Protein AF-A0A2V9J5W4-F1 (afdb_monomer)

Foldseek 3Di:
DDDQAFADDPVQLVVLVVLCVVCVVQVLVVFDPLEAAPHPPGDPVVLVVVVQVVCLVQLFKKKFWAWDVLQLQFQLVLLLVLSVVRDVDVVSSVSVSCQQQQAGCDPNDGDGRNGGHRRNRPNSQVSLSSLCRVVVVVCVVPPVQWRWHHHRRGIMIRGHPDHPVVCVVVSQVVCVVSSIDIDPVPIDIDGLQVWDDDPQKIWHWAADPVGNVRIGIDIDGDPVRVVVVVVVVVVVVVVVVD

pLDDT: mean 87.05, std 14.0, range [26.41, 97.69]

Secondary structure (DSSP, 8-state):
---------HHHHHHHHHHHHHHHHHHHTTS-TTB-TT-TT--HHHHHHHHHHHHHTT--EEEEE-BTTHHHH--HHHHHHHHHTT---HHHHHHHHHHHHS-EEETTEEE--SS---TT-TTHHHHHHHHHHHHHHHHHHH-TTEEEEEETTEEEEEESSS-GGGGHHHHHHHHHHTT--B-TTT-EEEETTT-EEETTEEEEEEE-SS-TT-EEEEEEE-HHHHHHHHHHHHHHHHHS--

Mean predicted aligned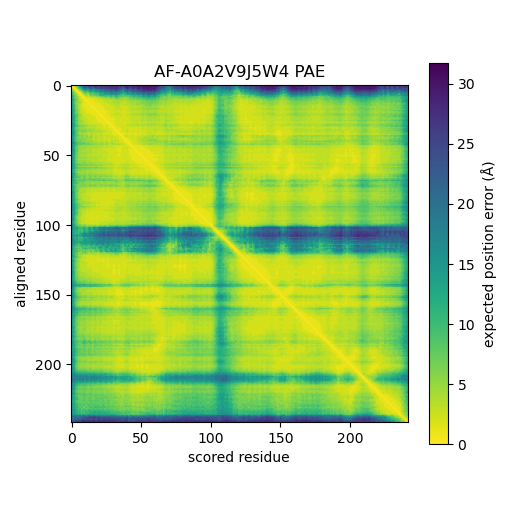 error: 6.62 Å

Radius of gyration: 20.18 Å; Cα contacts (8 Å, |Δi|>4): 358; chains: 1; bounding box: 48×44×59 Å

Nearest PDB structures (foldseek):
  6ar1-assembly2_D  TM=9.320E-01  e=6.020E-21  Geobacillus stearothermophilus
  6ar1-assembly1_A  TM=9.337E-01  e=2.161E-20  Geobacillus stearothermophilus
  5hhl-assembly4_F  TM=8.563E-01  e=5.949E-16  Agathobacter rectalis M104/1
  5hhl-assembly3_D  TM=8.364E-01  e=2.697E-16  Agathobacter rectalis M104/1
  5hhl-assembly2_H  TM=8.447E-01  e=4.664E-16  Agathobacter rectalis M104/1

Solvent-accessible surface area (backbone atoms only — not comparable to full-atom values): 13467 Å² total; per-residue (Å²): 135,80,81,78,66,36,72,64,56,71,69,54,40,51,53,33,45,56,50,40,69,68,50,46,62,74,50,58,79,68,59,56,88,44,55,26,43,83,39,90,100,41,41,71,71,56,54,54,49,52,52,34,53,42,35,39,74,47,25,34,33,32,36,43,44,37,51,48,61,53,54,59,44,37,44,54,69,58,44,53,55,59,46,54,75,77,50,80,58,68,66,62,55,48,50,53,50,48,64,45,44,64,35,50,79,54,96,88,43,85,42,78,34,84,48,22,48,57,48,68,37,74,41,37,58,55,52,52,49,62,59,50,40,62,53,58,54,51,43,63,71,76,42,74,66,46,47,61,42,30,45,72,68,50,36,35,38,27,21,49,79,66,66,55,74,75,48,46,67,56,51,51,54,53,33,50,77,60,58,44,52,74,27,70,92,70,35,44,78,42,46,29,66,82,37,51,74,56,98,54,30,27,37,34,40,42,58,39,95,90,42,74,90,45,57,40,42,46,72,47,73,19,71,69,46,53,46,54,51,52,55,52,53,48,58,54,54,66,62,72,75,114

Sequence (242 aa):
MQFALTVPGVKDRVAQAAVRIVIEPLFEASFRPGSYGFRPKRGVKQAIYDIRKWVTYGYDKVIDLDLKSYFDTISHELLMKLMRRRVRDPRVLRLIRRWLRAGVMHEGAWEETLIGSPQGAVISPLLSNIYLHPLDLCWEREVKATKMIRYADDLVVLCRWKPPETYMPKLRQFLARLRVTVNEDKTRIVAAREGFDFLGVHFRKQPTRRDPQRSFCYCWPSRRSMQRIRDKVKAILDRNML

Structure (mmCIF, N/CA/C/O backbone):
data_AF-A0A2V9J5W4-F1
#
_entry.id   AF-A0A2V9J5W4-F1
#
loop_
_atom_site.group_PDB
_atom_site.id
_atom_site.type_symbol
_atom_site.label_atom_id
_atom_site.label_alt_id
_atom_site.label_comp_id
_atom_site.label_asym_id
_atom_site.label_entity_id
_atom_site.label_seq_id
_atom_site.pdbx_PDB_ins_code
_atom_site.Cartn_x
_atom_site.Cartn_y
_atom_site.Cartn_z
_atom_site.occupancy
_atom_site.B_iso_or_equiv
_atom_site.auth_seq_id
_atom_site.auth_comp_id
_atom_site.auth_asym_id
_atom_site.auth_atom_id
_atom_site.pdbx_PDB_model_num
ATOM 1 N N . MET A 1 1 ? 14.586 1.850 16.850 1.00 28.97 1 MET A N 1
ATOM 2 C CA . MET A 1 1 ? 13.254 2.454 17.048 1.00 28.97 1 MET A CA 1
ATOM 3 C C . MET A 1 1 ? 12.230 1.329 17.075 1.00 28.97 1 MET A C 1
ATOM 5 O O . MET A 1 1 ? 11.979 0.706 16.050 1.00 28.97 1 MET A O 1
ATOM 9 N N . GLN A 1 2 ? 11.785 0.960 18.272 1.00 26.41 2 GLN A N 1
ATOM 10 C CA . GLN A 1 2 ? 10.780 -0.077 18.508 1.00 26.41 2 GLN A CA 1
ATOM 11 C C . GLN A 1 2 ? 9.420 0.521 18.120 1.00 26.41 2 GLN A C 1
ATOM 13 O O . GLN A 1 2 ? 9.070 1.588 18.614 1.00 26.41 2 GLN A O 1
ATOM 18 N N . PHE A 1 3 ? 8.684 -0.104 17.198 1.00 38.94 3 PHE A N 1
ATOM 19 C CA . PHE A 1 3 ? 7.318 0.322 16.886 1.00 38.94 3 PHE A CA 1
ATOM 20 C C . PHE A 1 3 ? 6.457 0.043 18.123 1.00 38.94 3 PHE A C 1
ATOM 22 O O . PHE A 1 3 ? 6.245 -1.121 18.465 1.00 38.94 3 PHE A O 1
ATOM 29 N N . ALA A 1 4 ? 6.028 1.087 18.833 1.00 44.06 4 ALA A N 1
ATOM 30 C CA . ALA A 1 4 ? 5.145 0.947 19.983 1.00 44.06 4 ALA A CA 1
ATOM 31 C C . ALA A 1 4 ? 3.784 0.427 19.492 1.00 44.06 4 ALA A C 1
ATOM 33 O O . ALA A 1 4 ? 2.992 1.163 18.907 1.00 44.06 4 ALA A O 1
ATOM 34 N N . LEU A 1 5 ? 3.538 -0.873 19.668 1.00 56.12 5 LEU A N 1
ATOM 35 C CA . LEU A 1 5 ? 2.284 -1.505 19.279 1.00 56.12 5 LEU A CA 1
ATOM 36 C C . LEU A 1 5 ? 1.213 -1.124 20.310 1.00 56.12 5 LEU A C 1
ATOM 38 O O . LEU A 1 5 ? 1.260 -1.568 21.456 1.00 56.12 5 LEU A O 1
ATOM 42 N N . THR A 1 6 ? 0.237 -0.312 19.919 1.00 60.66 6 THR A N 1
ATOM 43 C CA . THR A 1 6 ? -0.917 -0.001 20.765 1.00 60.66 6 THR A CA 1
ATOM 44 C C . THR A 1 6 ? -1.891 -1.168 20.692 1.00 60.66 6 THR A C 1
ATOM 46 O O . THR A 1 6 ? -2.598 -1.334 19.697 1.00 60.66 6 THR A O 1
ATOM 49 N N . VAL A 1 7 ? -1.936 -2.002 21.731 1.00 66.94 7 VAL A N 1
ATOM 50 C CA . VAL A 1 7 ? -2.918 -3.090 21.831 1.00 66.94 7 VAL A CA 1
ATOM 51 C C . VAL A 1 7 ? -4.160 -2.560 22.549 1.00 66.94 7 VAL A C 1
ATOM 53 O O . VAL A 1 7 ? -4.087 -2.298 23.748 1.00 66.94 7 VAL A O 1
ATOM 56 N N . PRO A 1 8 ? -5.314 -2.406 21.869 1.00 73.38 8 PRO A N 1
ATOM 57 C CA . PRO A 1 8 ? -6.530 -1.962 22.539 1.00 73.38 8 PRO A CA 1
ATOM 58 C C . PRO A 1 8 ? -7.040 -3.026 23.515 1.00 73.38 8 PRO A C 1
ATOM 60 O O . PRO A 1 8 ? -6.812 -4.229 23.326 1.00 73.38 8 PRO A O 1
ATOM 63 N N . GLY A 1 9 ? -7.816 -2.594 24.511 1.00 80.88 9 GLY A N 1
ATOM 64 C CA . GLY A 1 9 ? -8.514 -3.505 25.416 1.00 80.88 9 GLY A CA 1
ATOM 65 C C . GLY A 1 9 ? -9.395 -4.506 24.657 1.00 80.88 9 GLY A C 1
ATOM 66 O O . GLY A 1 9 ? -9.861 -4.244 23.547 1.00 80.88 9 GLY A O 1
ATOM 67 N N . VAL A 1 10 ? -9.651 -5.679 25.247 1.00 85.62 10 VAL A N 1
ATOM 68 C CA . VAL A 1 10 ? -10.445 -6.747 24.601 1.00 85.62 10 VAL A CA 1
ATOM 69 C C . VAL A 1 10 ? -11.807 -6.228 24.127 1.00 85.62 10 VAL A C 1
ATOM 71 O O . VAL A 1 10 ? -12.184 -6.479 22.984 1.00 85.62 10 VAL A O 1
ATOM 74 N N . LYS A 1 11 ? -12.503 -5.444 24.962 1.00 87.00 11 LYS A N 1
ATOM 75 C CA . LYS A 1 11 ? -13.802 -4.836 24.626 1.00 87.00 11 LYS A CA 1
ATOM 76 C C . LYS A 1 11 ? -13.718 -3.949 23.377 1.00 87.00 11 LYS A C 1
ATOM 78 O O . LYS A 1 11 ? -14.557 -4.072 22.487 1.00 87.00 11 LYS A O 1
ATOM 83 N N . ASP A 1 12 ? -12.678 -3.122 23.273 1.00 85.75 12 ASP A N 1
ATOM 84 C CA . ASP A 1 12 ? -12.468 -2.259 22.108 1.00 85.75 12 ASP A CA 1
ATOM 85 C C . ASP A 1 12 ? -12.139 -3.062 20.857 1.00 85.75 12 ASP A C 1
ATOM 87 O O . ASP A 1 12 ? -12.667 -2.762 19.791 1.00 85.75 12 ASP A O 1
ATOM 91 N N . ARG A 1 13 ? -11.331 -4.122 20.966 1.00 88.00 13 ARG A N 1
ATOM 92 C CA . ARG A 1 13 ? -11.033 -4.998 19.821 1.00 88.00 13 ARG A CA 1
ATOM 93 C C . ARG A 1 13 ? -12.289 -5.684 19.286 1.00 88.00 13 ARG A C 1
ATOM 95 O O . ARG A 1 13 ? -12.463 -5.741 18.071 1.00 88.00 13 ARG A O 1
ATOM 102 N N . VAL A 1 14 ? -13.178 -6.147 20.169 1.00 91.19 14 VAL A N 1
ATOM 103 C CA . VAL A 1 14 ? -14.472 -6.735 19.781 1.00 91.19 14 VAL A CA 1
ATOM 104 C C . VAL A 1 14 ? -15.347 -5.696 19.077 1.00 91.19 14 VAL A C 1
ATOM 106 O O . VAL A 1 14 ? -15.852 -5.956 17.986 1.00 91.19 14 VAL A O 1
ATOM 109 N N . ALA A 1 15 ? -15.477 -4.495 19.644 1.00 91.75 15 ALA A N 1
ATOM 110 C CA . ALA A 1 15 ? -16.269 -3.426 19.039 1.00 91.75 15 ALA A CA 1
ATOM 111 C C . ALA A 1 15 ? -15.692 -2.963 17.685 1.00 91.75 15 ALA A C 1
ATOM 113 O O . ALA A 1 15 ? -16.438 -2.766 16.724 1.00 91.75 15 ALA A O 1
ATOM 114 N N . GLN A 1 16 ? -14.366 -2.844 17.575 1.00 92.25 16 GLN A N 1
ATOM 115 C CA . GLN A 1 16 ? -13.665 -2.526 16.328 1.00 92.25 16 GLN A CA 1
ATOM 116 C C . GLN A 1 16 ? -13.886 -3.598 15.262 1.00 92.25 16 GLN A C 1
ATOM 118 O O . GLN A 1 16 ? -14.149 -3.255 14.109 1.00 92.25 16 GLN A O 1
ATOM 123 N N . ALA A 1 17 ? -13.811 -4.879 15.633 1.00 92.12 17 ALA A N 1
ATOM 124 C CA . ALA A 1 17 ? -14.075 -5.990 14.725 1.00 92.12 17 ALA A CA 1
ATOM 125 C C . ALA A 1 17 ? -15.524 -5.969 14.218 1.00 92.12 17 ALA A C 1
ATOM 127 O O . ALA A 1 17 ? -15.748 -6.063 13.012 1.00 92.12 17 ALA A O 1
ATOM 128 N N . ALA A 1 18 ? -16.497 -5.765 15.111 1.00 93.94 18 ALA A N 1
ATOM 129 C CA . ALA A 1 18 ? -17.908 -5.670 14.743 1.00 93.94 18 ALA A CA 1
ATOM 130 C C . ALA A 1 18 ? -18.166 -4.509 13.768 1.00 93.94 18 ALA A C 1
ATOM 132 O O . ALA A 1 18 ? -18.785 -4.701 12.722 1.00 93.94 18 ALA A O 1
ATOM 133 N N . VAL A 1 19 ? -17.629 -3.317 14.056 1.00 94.19 19 VAL A N 1
ATOM 134 C CA . VAL A 1 19 ? -17.744 -2.169 13.143 1.00 94.19 19 VAL A CA 1
ATOM 135 C C . VAL A 1 19 ? -17.083 -2.464 11.802 1.00 94.19 19 VAL A C 1
ATOM 137 O O . VAL A 1 19 ? -17.678 -2.177 10.765 1.00 94.19 19 VAL A O 1
ATOM 140 N N . ARG A 1 20 ? -15.885 -3.060 11.804 1.00 94.00 20 ARG A N 1
ATOM 141 C CA . ARG A 1 20 ? -15.163 -3.425 10.581 1.00 94.00 20 ARG A CA 1
ATOM 142 C C . ARG A 1 20 ? -16.000 -4.335 9.683 1.00 94.00 20 ARG A C 1
ATOM 144 O O . ARG A 1 20 ? -16.107 -4.031 8.502 1.00 94.00 20 ARG A O 1
ATOM 151 N N . ILE A 1 21 ? -16.616 -5.385 10.228 1.00 93.38 21 ILE A N 1
ATOM 152 C CA . ILE A 1 21 ? -17.462 -6.321 9.463 1.00 93.38 21 ILE A CA 1
ATOM 153 C C . ILE A 1 21 ? -18.577 -5.578 8.714 1.00 93.38 21 ILE A C 1
ATOM 155 O O . ILE A 1 21 ? -18.857 -5.883 7.559 1.00 93.38 21 ILE A O 1
ATOM 159 N N . VAL A 1 22 ? -19.182 -4.575 9.353 1.00 93.50 22 VAL A N 1
ATOM 160 C CA . VAL A 1 22 ? -20.297 -3.812 8.776 1.00 93.50 22 VAL A CA 1
ATOM 161 C C . VAL A 1 22 ? -19.826 -2.828 7.703 1.00 93.50 22 VAL A C 1
ATOM 163 O O . VAL A 1 22 ? -20.466 -2.697 6.661 1.00 93.50 22 VAL A O 1
ATOM 166 N N . ILE A 1 23 ? -18.724 -2.109 7.940 1.00 94.38 23 ILE A N 1
ATOM 167 C CA . ILE A 1 23 ? -18.304 -1.023 7.043 1.00 94.38 23 ILE A CA 1
ATOM 168 C C . ILE A 1 23 ? -17.371 -1.485 5.918 1.00 94.38 23 ILE A C 1
ATOM 170 O O . ILE A 1 23 ? -17.365 -0.857 4.862 1.00 94.38 23 ILE A O 1
ATOM 174 N N . GLU A 1 24 ? -16.582 -2.547 6.113 1.00 94.06 24 GLU A N 1
ATOM 175 C CA . GLU A 1 24 ? -15.593 -3.028 5.135 1.00 94.06 24 GLU A CA 1
ATOM 176 C C . GLU A 1 24 ? -16.211 -3.281 3.747 1.00 94.06 24 GLU A C 1
ATOM 178 O O . GLU A 1 24 ? -15.657 -2.757 2.777 1.00 94.06 24 GLU A O 1
ATOM 183 N N . PRO A 1 25 ? -17.388 -3.933 3.606 1.00 94.12 25 PRO A N 1
ATOM 184 C CA . PRO A 1 25 ? -18.015 -4.151 2.299 1.00 94.12 25 PRO A CA 1
ATOM 185 C C . PRO A 1 25 ? -18.335 -2.857 1.532 1.00 94.12 25 PRO A C 1
ATOM 187 O O . PRO A 1 25 ? -18.210 -2.817 0.307 1.00 94.12 25 PRO A O 1
ATOM 190 N N . LEU A 1 26 ? -18.696 -1.778 2.242 1.00 93.44 26 LEU A N 1
ATOM 191 C CA . LEU A 1 26 ? -19.031 -0.482 1.634 1.00 93.44 26 LEU A CA 1
ATOM 192 C C . LEU A 1 26 ? -17.828 0.149 0.921 1.00 93.44 26 LEU A C 1
ATOM 194 O O . LEU A 1 26 ? -17.990 0.835 -0.094 1.00 93.44 26 LEU A O 1
ATOM 198 N N . PHE A 1 27 ? -16.627 -0.064 1.462 1.00 94.44 27 PHE A N 1
ATOM 199 C CA . PHE A 1 27 ? -15.380 0.453 0.900 1.00 94.44 27 PHE A CA 1
ATOM 200 C C . PHE A 1 27 ? -14.737 -0.538 -0.072 1.00 94.44 27 PHE A C 1
ATOM 202 O O . PHE A 1 27 ? -14.278 -0.122 -1.136 1.00 94.44 27 PHE A O 1
ATOM 209 N N . GLU A 1 28 ? -14.771 -1.836 0.240 1.00 93.31 28 GLU A N 1
ATOM 210 C CA . GLU A 1 28 ? -14.196 -2.904 -0.583 1.00 93.31 28 GLU A CA 1
ATOM 211 C C . GLU A 1 28 ? -14.766 -2.897 -2.006 1.00 93.31 28 GLU A C 1
ATOM 213 O O . GLU A 1 28 ? -14.005 -3.002 -2.967 1.00 93.31 28 GLU A O 1
ATOM 218 N N . ALA A 1 29 ? -16.071 -2.641 -2.156 1.00 92.25 29 ALA A N 1
ATOM 219 C CA . ALA A 1 29 ? -16.728 -2.508 -3.458 1.00 92.25 29 ALA A CA 1
ATOM 220 C C . ALA A 1 29 ? -16.153 -1.380 -4.342 1.00 92.25 29 ALA A C 1
ATOM 222 O O . ALA A 1 29 ? -16.359 -1.371 -5.553 1.00 92.25 29 ALA A O 1
ATOM 223 N N . SER A 1 30 ? -15.455 -0.405 -3.752 1.00 91.88 30 SER A N 1
ATOM 224 C CA . SER A 1 30 ? -14.880 0.744 -4.467 1.00 91.88 30 SER A CA 1
ATOM 225 C C . SER A 1 30 ? -13.362 0.674 -4.620 1.00 91.88 30 SER A C 1
ATOM 227 O O . SER A 1 30 ? -12.803 1.377 -5.467 1.00 91.88 30 SER A O 1
ATOM 229 N N . PHE A 1 31 ? -12.681 -0.142 -3.814 1.00 95.00 31 PHE A N 1
ATOM 230 C CA . PHE A 1 31 ? -11.227 -0.223 -3.829 1.00 95.00 31 PHE A CA 1
ATOM 231 C C . PHE A 1 31 ? -10.685 -0.732 -5.165 1.00 95.00 31 PHE A C 1
ATOM 233 O O . PHE A 1 31 ? -11.174 -1.699 -5.752 1.00 95.00 31 PHE A O 1
ATOM 240 N N . ARG A 1 32 ? -9.614 -0.082 -5.634 1.00 94.56 32 ARG A N 1
ATOM 241 C CA . ARG A 1 32 ? -9.015 -0.362 -6.942 1.00 94.56 32 ARG A CA 1
ATOM 242 C C . ARG A 1 32 ? -8.320 -1.722 -6.967 1.00 94.56 32 ARG A C 1
ATOM 244 O O . ARG A 1 32 ? -7.781 -2.143 -5.945 1.00 94.56 32 ARG A O 1
ATOM 251 N N . PRO A 1 33 ? -8.299 -2.419 -8.116 1.00 92.75 33 PRO A N 1
ATOM 252 C CA . PRO A 1 33 ? -7.707 -3.753 -8.214 1.00 92.75 33 PRO A CA 1
ATOM 253 C C . PRO A 1 33 ? -6.206 -3.775 -7.893 1.00 92.75 33 PRO A C 1
ATOM 255 O O . PRO A 1 33 ? -5.726 -4.797 -7.422 1.00 92.75 33 PRO A O 1
ATOM 258 N N . GLY A 1 34 ? -5.496 -2.656 -8.087 1.00 92.88 34 GLY A N 1
ATOM 259 C CA . GLY A 1 34 ? -4.076 -2.511 -7.746 1.00 92.88 34 GLY A CA 1
ATOM 260 C C . GLY A 1 34 ? -3.768 -2.349 -6.251 1.00 92.88 34 GLY A C 1
ATOM 261 O O . GLY A 1 34 ? -2.604 -2.229 -5.894 1.00 92.88 34 GLY A O 1
ATOM 262 N N . SER A 1 35 ? -4.769 -2.342 -5.365 1.00 95.81 35 SER A N 1
ATOM 263 C CA . SER A 1 35 ? -4.570 -2.310 -3.908 1.00 95.81 35 SER A CA 1
ATOM 264 C C . SER A 1 35 ? -4.805 -3.701 -3.311 1.00 95.81 35 SER A C 1
ATOM 266 O O . SER A 1 35 ? -5.864 -4.285 -3.522 1.00 95.81 35 SER A O 1
ATOM 268 N N . TYR A 1 36 ? -3.852 -4.255 -2.562 1.00 94.31 36 TYR A N 1
ATOM 269 C CA . TYR A 1 36 ? -3.932 -5.638 -2.058 1.00 94.31 36 TYR A CA 1
ATOM 270 C C . TYR A 1 36 ? -3.852 -5.744 -0.536 1.00 94.31 36 TYR A C 1
ATOM 272 O O . TYR A 1 36 ? -4.388 -6.693 0.033 1.00 94.31 36 TYR A O 1
ATOM 280 N N . GLY A 1 37 ? -3.168 -4.806 0.122 1.00 90.38 37 GLY A N 1
ATOM 281 C CA . GLY A 1 37 ? -2.887 -4.895 1.555 1.00 90.38 37 GLY A CA 1
ATOM 282 C C . GLY A 1 37 ? -4.163 -4.922 2.388 1.00 90.38 37 GLY A C 1
ATOM 283 O O . GLY A 1 37 ? -5.059 -4.119 2.157 1.00 90.38 37 GLY A O 1
ATOM 284 N N . PHE A 1 38 ? -4.235 -5.833 3.361 1.00 88.06 38 PHE A N 1
ATOM 285 C CA . PHE A 1 38 ? -5.314 -5.915 4.358 1.00 88.06 38 PHE A CA 1
ATOM 286 C C . PHE A 1 38 ? -6.745 -6.017 3.807 1.00 88.06 38 PHE A C 1
ATOM 288 O O . PHE A 1 38 ? -7.696 -5.642 4.492 1.00 88.06 38 PHE A O 1
ATOM 295 N N . ARG A 1 39 ? -6.910 -6.532 2.586 1.00 91.38 39 ARG A N 1
ATOM 296 C CA . ARG A 1 39 ? -8.216 -6.710 1.944 1.00 91.38 39 ARG A CA 1
ATOM 297 C C . ARG A 1 39 ? -8.639 -8.181 1.926 1.00 91.38 39 ARG A C 1
ATOM 299 O O . ARG A 1 39 ? -7.791 -9.060 1.750 1.00 91.38 39 ARG A O 1
ATOM 306 N N . PRO A 1 40 ? -9.940 -8.482 2.066 1.00 87.81 40 PRO A N 1
ATOM 307 C CA . PRO A 1 40 ? -10.428 -9.852 1.989 1.00 87.81 40 PRO A CA 1
ATOM 308 C C . PRO A 1 40 ? -10.130 -10.453 0.609 1.00 87.81 40 PRO A C 1
ATOM 310 O O . PRO A 1 40 ? -10.319 -9.811 -0.421 1.00 87.81 40 PRO A O 1
ATOM 313 N N . LYS A 1 41 ? -9.658 -11.708 0.581 1.00 89.19 41 LYS A N 1
ATOM 314 C CA . LYS A 1 41 ? -9.318 -12.461 -0.650 1.00 89.19 41 LYS A CA 1
ATOM 315 C C . LYS A 1 41 ? -8.230 -11.815 -1.530 1.00 89.19 41 LYS A C 1
ATOM 317 O O . LYS A 1 41 ? -8.008 -12.258 -2.661 1.00 89.19 41 LYS A O 1
ATOM 322 N N . ARG A 1 42 ? -7.524 -10.804 -1.014 1.00 91.25 42 ARG A N 1
ATOM 323 C CA . ARG A 1 42 ? -6.354 -10.183 -1.637 1.00 91.25 42 ARG A CA 1
ATOM 324 C C . ARG A 1 42 ? -5.124 -10.454 -0.786 1.00 91.25 42 ARG A C 1
ATOM 326 O O . ARG A 1 42 ? -5.201 -10.492 0.436 1.00 91.25 42 ARG A O 1
ATOM 333 N N . GLY A 1 43 ? -3.980 -10.673 -1.423 1.00 90.56 43 GLY A N 1
ATOM 334 C CA . GLY A 1 43 ? -2.765 -10.995 -0.685 1.00 90.56 43 GLY A CA 1
ATOM 335 C C . GLY A 1 43 ? -1.489 -10.733 -1.462 1.00 90.56 43 GLY A C 1
ATOM 336 O O . GLY A 1 43 ? -1.510 -10.442 -2.658 1.00 90.56 43 GLY A O 1
ATOM 337 N N . VAL A 1 44 ? -0.365 -10.900 -0.766 1.00 92.19 44 VAL A N 1
ATOM 338 C CA . VAL A 1 44 ? 0.990 -10.634 -1.273 1.00 92.19 44 VAL A CA 1
ATOM 339 C C . VAL A 1 44 ? 1.264 -11.361 -2.596 1.00 92.19 44 VAL A C 1
ATOM 341 O O . VAL A 1 44 ? 1.787 -10.768 -3.534 1.00 92.19 44 VAL A O 1
ATOM 344 N N . LYS A 1 45 ? 0.840 -12.627 -2.722 1.00 93.94 45 LYS A N 1
ATOM 345 C CA . LYS A 1 45 ? 1.035 -13.430 -3.945 1.00 93.94 45 LYS A CA 1
ATOM 346 C C . LYS A 1 45 ? 0.387 -12.806 -5.185 1.00 93.94 45 LYS A C 1
ATOM 348 O O . LYS A 1 45 ? 0.971 -12.868 -6.262 1.00 93.94 45 LYS A O 1
ATOM 353 N N . GLN A 1 46 ? -0.797 -12.208 -5.040 1.00 95.56 46 GLN A N 1
ATOM 354 C CA . GLN A 1 46 ? -1.483 -11.556 -6.157 1.00 95.56 46 GLN A CA 1
ATOM 355 C C . GLN A 1 46 ? -0.748 -10.279 -6.577 1.00 95.56 46 GLN A C 1
ATOM 357 O O . GLN A 1 46 ? -0.512 -10.092 -7.765 1.00 95.56 46 GLN A O 1
ATOM 362 N N . ALA A 1 47 ? -0.294 -9.468 -5.613 1.00 95.88 47 ALA A N 1
ATOM 363 C CA . ALA A 1 47 ? 0.518 -8.286 -5.900 1.00 95.88 47 ALA A CA 1
ATOM 364 C C . ALA A 1 47 ? 1.810 -8.658 -6.652 1.00 95.88 47 ALA A C 1
ATOM 366 O O . ALA A 1 47 ? 2.125 -8.063 -7.679 1.00 95.88 47 ALA A O 1
ATOM 367 N N . ILE A 1 48 ? 2.512 -9.708 -6.202 1.00 95.75 48 ILE A N 1
ATOM 368 C CA . ILE A 1 48 ? 3.704 -10.247 -6.879 1.00 95.75 48 ILE A CA 1
ATOM 369 C C . ILE A 1 48 ? 3.374 -10.687 -8.312 1.00 95.75 48 ILE A C 1
ATOM 371 O O . ILE A 1 48 ? 4.126 -10.385 -9.239 1.00 95.75 48 ILE A O 1
ATOM 375 N N . TYR A 1 49 ? 2.270 -11.414 -8.511 1.00 96.06 49 TYR A N 1
ATOM 376 C CA . TYR A 1 49 ? 1.859 -11.872 -9.838 1.00 96.06 49 TYR A CA 1
ATOM 377 C C . TYR A 1 49 ? 1.581 -10.698 -10.783 1.00 96.06 49 TYR A C 1
ATOM 379 O O . TYR A 1 49 ? 2.068 -10.697 -11.915 1.00 96.06 49 TYR A O 1
ATOM 387 N N . ASP A 1 50 ? 0.861 -9.679 -10.312 1.00 96.88 50 ASP A N 1
ATOM 388 C CA . ASP A 1 50 ? 0.549 -8.506 -11.123 1.00 96.88 50 ASP A CA 1
ATOM 389 C C . ASP A 1 50 ? 1.807 -7.698 -11.463 1.00 96.88 50 ASP A C 1
ATOM 391 O O . ASP A 1 50 ? 1.962 -7.293 -12.617 1.00 96.88 50 ASP A O 1
ATOM 395 N N . ILE A 1 51 ? 2.762 -7.556 -10.534 1.00 97.25 51 ILE A N 1
ATOM 396 C CA . ILE A 1 51 ? 4.068 -6.947 -10.838 1.00 97.25 51 ILE A CA 1
ATOM 397 C C . ILE A 1 51 ? 4.761 -7.719 -11.964 1.00 97.25 51 ILE A C 1
ATOM 399 O O . ILE A 1 51 ? 5.141 -7.131 -12.980 1.00 97.25 51 ILE A O 1
ATOM 403 N N . ARG A 1 52 ? 4.882 -9.047 -11.829 1.00 96.81 52 ARG A N 1
ATOM 404 C CA . ARG A 1 52 ? 5.539 -9.887 -12.845 1.00 96.81 52 ARG A CA 1
ATOM 405 C C . ARG A 1 52 ? 4.878 -9.748 -14.206 1.00 96.81 52 ARG A C 1
ATOM 407 O O . ARG A 1 52 ? 5.576 -9.620 -15.214 1.00 96.81 52 ARG A O 1
ATOM 414 N N . LYS A 1 53 ? 3.545 -9.765 -14.240 1.00 96.81 53 LYS A N 1
ATOM 415 C CA . LYS A 1 53 ? 2.753 -9.612 -15.461 1.00 96.81 53 LYS A CA 1
ATOM 416 C C . LYS A 1 53 ? 3.044 -8.276 -16.142 1.00 96.81 53 LYS A C 1
ATOM 418 O O . LYS A 1 53 ? 3.422 -8.260 -17.311 1.00 96.81 53 LYS A O 1
ATOM 423 N N . TRP A 1 54 ? 2.910 -7.161 -15.425 1.00 97.56 54 TRP A N 1
ATOM 424 C CA . TRP A 1 54 ? 3.050 -5.831 -16.021 1.00 97.56 54 TRP A CA 1
ATOM 425 C C . TRP A 1 54 ? 4.488 -5.511 -16.436 1.00 97.56 54 TRP A C 1
ATOM 427 O O . TRP A 1 54 ? 4.690 -4.985 -17.532 1.00 97.56 54 TRP A O 1
ATOM 437 N N . 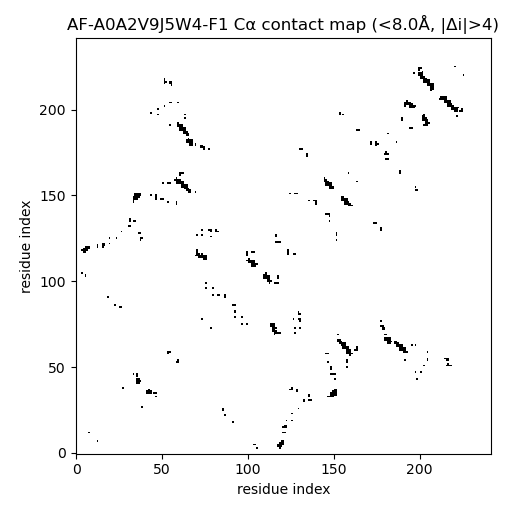VAL A 1 55 ? 5.488 -5.909 -15.645 1.00 97.19 55 VAL A N 1
ATOM 438 C CA . VAL A 1 55 ? 6.906 -5.766 -16.025 1.00 97.19 55 VAL A CA 1
ATOM 439 C C . VAL A 1 55 ? 7.219 -6.568 -17.293 1.00 97.19 55 VAL A C 1
ATOM 441 O O . VAL A 1 55 ? 7.891 -6.070 -18.205 1.00 97.19 55 VAL A O 1
ATOM 444 N N . THR A 1 56 ? 6.687 -7.792 -17.396 1.00 95.56 56 THR A N 1
ATOM 445 C CA . THR A 1 56 ? 6.810 -8.623 -18.606 1.00 95.56 56 THR A CA 1
ATOM 446 C C . THR A 1 56 ? 6.159 -7.943 -19.814 1.00 95.56 56 THR A C 1
ATOM 448 O O . THR A 1 56 ? 6.735 -7.938 -20.896 1.00 95.56 56 THR A O 1
ATOM 451 N N . TYR A 1 57 ? 5.019 -7.273 -19.625 1.00 95.31 57 TYR A N 1
ATOM 452 C CA . TYR A 1 57 ? 4.309 -6.523 -20.673 1.00 95.31 57 TYR A CA 1
ATOM 453 C C . TYR A 1 57 ? 4.906 -5.143 -21.002 1.00 95.31 57 TYR A C 1
ATOM 455 O O . TYR A 1 57 ? 4.283 -4.356 -21.718 1.00 95.31 57 TYR A O 1
ATOM 463 N N . GLY A 1 58 ? 6.106 -4.836 -20.504 1.00 94.56 58 GLY A N 1
ATOM 464 C CA . GLY A 1 58 ? 6.834 -3.619 -20.869 1.00 94.56 58 GLY A CA 1
ATOM 465 C C . GLY A 1 58 ? 6.627 -2.431 -19.934 1.00 94.56 58 GLY A C 1
ATOM 46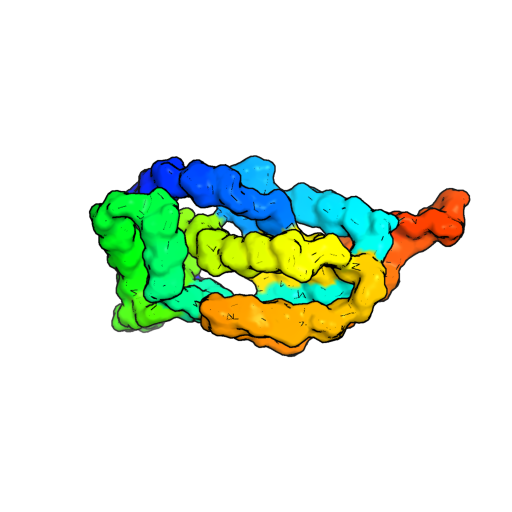6 O O . GLY A 1 58 ? 7.086 -1.345 -20.257 1.00 94.56 58 GLY A O 1
ATOM 467 N N . TYR A 1 59 ? 5.979 -2.608 -18.780 1.00 97.06 59 TYR A N 1
ATOM 468 C CA . TYR A 1 59 ? 5.991 -1.602 -17.712 1.00 97.06 59 TYR A CA 1
ATOM 469 C C . TYR A 1 59 ? 7.251 -1.787 -16.857 1.00 97.06 59 TYR A C 1
ATOM 471 O O . TYR A 1 59 ? 7.186 -2.278 -15.732 1.00 97.06 59 TYR A O 1
ATOM 479 N N . ASP A 1 60 ? 8.413 -1.509 -17.440 1.00 95.56 60 ASP A N 1
ATOM 480 C CA . ASP A 1 60 ? 9.724 -1.852 -16.883 1.00 95.56 60 ASP A CA 1
ATOM 481 C C . ASP A 1 60 ? 10.488 -0.673 -16.280 1.00 95.56 60 ASP A C 1
ATOM 483 O O . ASP A 1 60 ? 11.620 -0.853 -15.841 1.00 95.56 60 ASP A O 1
ATOM 487 N N . LYS A 1 61 ? 9.873 0.504 -16.192 1.00 97.06 61 LYS A N 1
ATOM 488 C CA . LYS A 1 61 ? 10.398 1.635 -15.423 1.00 97.06 61 LYS A CA 1
ATOM 489 C C . LYS A 1 61 ? 9.648 1.705 -14.101 1.00 97.06 61 LYS A C 1
ATOM 491 O O . LYS A 1 61 ? 8.421 1.757 -14.111 1.00 97.06 61 LYS A O 1
ATOM 496 N N . VAL A 1 62 ? 10.349 1.668 -12.978 1.00 97.06 62 VAL A N 1
ATOM 497 C CA . VAL A 1 62 ? 9.744 1.418 -11.666 1.00 97.06 62 VAL A CA 1
ATOM 498 C C . VAL A 1 62 ? 10.001 2.594 -10.737 1.00 97.06 62 VAL A C 1
ATOM 500 O O . VAL A 1 62 ? 11.129 3.066 -10.632 1.00 97.06 62 VAL A O 1
ATOM 503 N N . ILE A 1 63 ? 8.946 3.048 -10.065 1.00 96.75 63 ILE A N 1
ATOM 504 C CA . ILE A 1 63 ? 9.027 3.928 -8.898 1.00 96.75 63 ILE A CA 1
ATOM 505 C C . ILE A 1 63 ? 8.694 3.059 -7.690 1.00 96.75 63 ILE A C 1
ATOM 507 O O . ILE A 1 63 ? 7.543 2.650 -7.536 1.00 96.75 63 ILE A O 1
ATOM 511 N N . ASP A 1 64 ? 9.701 2.751 -6.886 1.00 94.88 64 ASP A N 1
ATOM 512 C CA . ASP A 1 64 ? 9.566 2.096 -5.588 1.00 94.88 64 ASP A CA 1
ATOM 513 C C . ASP A 1 64 ? 9.410 3.187 -4.528 1.00 94.88 64 ASP A C 1
ATOM 515 O O . ASP A 1 64 ? 10.338 3.961 -4.292 1.00 94.88 64 ASP A O 1
ATOM 519 N N . LEU A 1 65 ? 8.201 3.335 -3.991 1.00 93.38 65 LEU A N 1
ATOM 520 C CA . LEU A 1 65 ? 7.793 4.478 -3.185 1.00 93.38 65 LEU A CA 1
ATOM 521 C C . LEU A 1 65 ? 7.581 4.050 -1.731 1.00 93.38 65 LEU A C 1
ATOM 523 O O . LEU A 1 65 ? 6.707 3.235 -1.434 1.00 93.38 65 LEU A O 1
ATOM 527 N N . ASP A 1 66 ? 8.325 4.689 -0.829 1.00 90.94 66 ASP A N 1
ATOM 528 C CA . ASP A 1 66 ? 8.205 4.513 0.622 1.00 90.94 66 ASP A CA 1
ATOM 529 C C . ASP A 1 66 ? 7.579 5.774 1.235 1.00 90.94 66 ASP A C 1
ATOM 531 O O . ASP A 1 66 ? 7.937 6.906 0.888 1.00 90.94 66 ASP A O 1
ATOM 535 N N . LEU A 1 67 ? 6.615 5.594 2.137 1.00 89.75 67 LEU A N 1
ATOM 536 C CA . LEU A 1 67 ? 5.933 6.690 2.824 1.00 89.75 67 LEU A CA 1
ATOM 537 C C . LEU A 1 67 ? 6.530 6.887 4.223 1.00 89.75 67 LEU A C 1
ATOM 539 O O . LEU A 1 67 ? 6.655 5.945 5.005 1.00 89.75 67 LEU A O 1
ATOM 543 N N . LYS A 1 68 ? 6.873 8.129 4.578 1.00 86.12 68 LYS A N 1
ATOM 544 C CA . LYS A 1 68 ? 7.504 8.432 5.869 1.00 86.12 68 LYS A CA 1
ATOM 545 C C . LYS A 1 68 ? 6.473 8.370 6.997 1.00 86.12 68 LYS A C 1
ATOM 547 O O . LYS A 1 68 ? 5.530 9.157 6.995 1.00 86.12 68 LYS A O 1
ATOM 552 N N . SER A 1 69 ? 6.686 7.475 7.968 1.00 79.50 69 SER A N 1
ATOM 553 C CA . SER A 1 69 ? 5.847 7.327 9.174 1.00 79.50 69 SER A CA 1
ATOM 554 C C . SER A 1 69 ? 4.352 7.368 8.848 1.00 79.50 69 SER A C 1
ATOM 556 O O . SER A 1 69 ? 3.582 8.138 9.421 1.00 79.50 69 SER A O 1
ATOM 558 N N . TYR A 1 70 ? 3.944 6.583 7.849 1.00 82.62 70 TYR A N 1
ATOM 559 C CA . TYR A 1 70 ? 2.622 6.705 7.244 1.00 82.62 70 TYR A CA 1
ATOM 560 C C . TYR A 1 70 ? 1.487 6.599 8.270 1.00 82.62 70 TYR A C 1
ATOM 562 O O . TYR A 1 70 ? 0.616 7.464 8.309 1.00 82.62 70 TYR A O 1
ATOM 570 N N . PHE A 1 71 ? 1.519 5.585 9.138 1.00 79.81 71 PHE A N 1
ATOM 571 C CA . PHE A 1 71 ? 0.478 5.405 10.149 1.00 79.81 71 PHE A CA 1
ATOM 572 C C . PHE A 1 71 ? 0.410 6.561 11.143 1.00 79.81 71 PHE A C 1
ATOM 574 O O . PHE A 1 71 ? -0.680 6.851 11.616 1.00 79.81 71 PHE A O 1
ATOM 581 N N . ASP A 1 72 ? 1.517 7.257 11.394 1.00 78.31 72 ASP A N 1
ATOM 582 C CA . ASP A 1 72 ? 1.601 8.347 12.371 1.00 78.31 72 ASP A CA 1
ATOM 583 C C . ASP A 1 72 ? 1.170 9.696 11.757 1.00 78.31 72 ASP A C 1
ATOM 585 O O . ASP A 1 72 ? 0.793 10.625 12.464 1.00 78.31 72 ASP A O 1
ATOM 589 N N . THR A 1 73 ? 1.149 9.801 10.422 1.00 82.69 73 THR A N 1
ATOM 590 C CA . 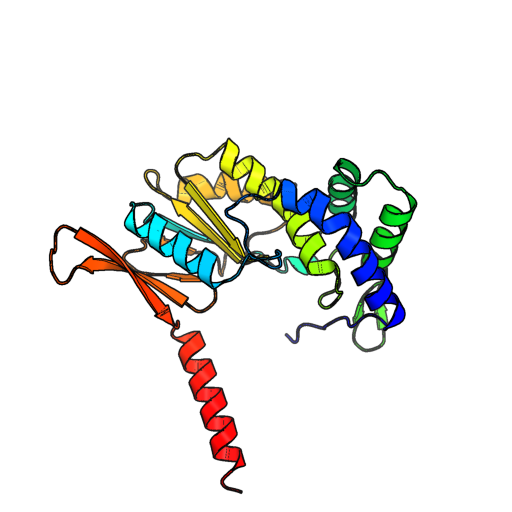THR A 1 73 ? 0.811 11.032 9.678 1.00 82.69 73 THR A CA 1
ATOM 591 C C . THR A 1 73 ? -0.649 11.104 9.209 1.00 82.69 73 THR A C 1
ATOM 593 O O . THR A 1 73 ? -1.074 12.110 8.636 1.00 82.69 73 THR A O 1
ATOM 596 N N . ILE A 1 74 ? -1.463 10.073 9.470 1.00 86.06 74 ILE A N 1
ATOM 597 C CA . ILE A 1 74 ? -2.878 10.037 9.061 1.00 86.06 74 ILE A CA 1
ATOM 598 C C . ILE A 1 74 ? -3.666 11.163 9.746 1.00 86.06 74 ILE A C 1
ATOM 600 O O . ILE A 1 74 ? -3.882 11.159 10.958 1.00 86.06 74 ILE A O 1
ATOM 604 N N . SER A 1 75 ? -4.184 12.108 8.959 1.00 89.50 75 SER A N 1
ATOM 605 C CA . SER A 1 75 ? -5.041 13.171 9.482 1.00 89.50 75 SER A CA 1
ATOM 606 C C . SER A 1 75 ? -6.433 12.634 9.813 1.00 89.50 75 SER A C 1
ATOM 608 O O . SER A 1 75 ? -7.192 12.239 8.921 1.00 89.50 75 SER A O 1
ATOM 610 N N . HIS A 1 76 ? -6.818 12.694 11.091 1.00 89.62 76 HIS A N 1
ATOM 611 C CA . HIS A 1 76 ? -8.152 12.271 11.534 1.00 89.62 76 HIS A CA 1
ATOM 612 C C . HIS A 1 76 ? -9.261 13.060 10.845 1.00 89.62 76 HIS A C 1
ATOM 614 O O . HIS A 1 76 ? -10.297 12.504 10.493 1.00 89.62 76 HIS A O 1
ATOM 620 N N . GLU A 1 77 ? -9.058 14.358 10.623 1.00 91.19 77 GLU A N 1
ATOM 621 C CA . GLU A 1 77 ? -10.044 15.215 9.971 1.00 91.19 77 GLU A CA 1
ATOM 622 C C . GLU A 1 77 ? -10.322 14.757 8.530 1.00 91.19 77 GLU A C 1
ATOM 624 O O . GLU A 1 77 ? -11.484 14.574 8.148 1.00 91.19 77 GLU A O 1
ATOM 629 N N . LEU A 1 78 ? -9.261 14.517 7.748 1.00 93.00 78 LEU A N 1
ATOM 630 C CA . LEU A 1 78 ? -9.366 14.027 6.373 1.00 93.00 78 LEU A CA 1
ATOM 631 C C . LEU A 1 78 ? -9.943 12.612 6.327 1.00 93.00 78 LEU A C 1
ATOM 633 O O . LEU A 1 78 ? -10.867 12.361 5.551 1.00 93.00 78 LEU A O 1
ATOM 637 N N . LEU A 1 79 ? -9.480 11.712 7.198 1.00 93.50 79 LEU A N 1
ATOM 638 C CA . LEU A 1 79 ? -10.020 10.359 7.302 1.00 93.50 79 LEU A CA 1
ATOM 639 C C . LEU A 1 79 ? -11.524 10.393 7.594 1.00 93.50 79 LEU A C 1
ATOM 641 O O . LEU A 1 79 ? -12.313 9.776 6.883 1.00 93.50 79 LEU A O 1
ATOM 645 N N . MET A 1 80 ? -11.957 11.190 8.574 1.00 94.69 80 MET A N 1
ATOM 646 C CA . MET A 1 80 ? -13.374 11.331 8.910 1.00 94.69 80 MET A CA 1
ATOM 647 C C . MET A 1 80 ? -14.188 11.986 7.785 1.00 94.69 80 MET A C 1
ATOM 649 O O . MET A 1 80 ? -15.371 11.675 7.635 1.00 94.69 80 MET A O 1
ATOM 653 N N . LYS A 1 81 ? -13.599 12.884 6.982 1.00 95.00 81 LYS A N 1
ATOM 654 C CA . LYS A 1 81 ? -14.228 13.419 5.759 1.00 95.00 81 LYS A CA 1
ATOM 655 C C . LYS A 1 81 ? -14.420 12.324 4.705 1.00 95.00 81 LYS A C 1
ATOM 657 O O . LYS A 1 81 ? -15.496 12.250 4.119 1.00 95.00 81 LYS A O 1
ATOM 662 N N . LEU A 1 82 ? -13.429 11.454 4.494 1.00 94.75 82 LEU A N 1
ATOM 663 C CA . LEU A 1 82 ? -13.526 10.318 3.567 1.00 94.75 82 LEU A CA 1
ATOM 664 C C . LEU A 1 82 ? -14.563 9.289 4.035 1.00 94.75 82 LEU A C 1
ATOM 666 O O . LEU A 1 82 ? -15.403 8.869 3.241 1.00 94.75 82 LEU A O 1
ATOM 670 N N . MET A 1 83 ? -14.568 8.957 5.328 1.00 94.19 83 MET A N 1
ATOM 671 C CA . MET A 1 83 ? -15.531 8.036 5.941 1.00 94.19 83 MET A CA 1
ATOM 672 C C . MET A 1 83 ? -16.981 8.480 5.724 1.00 94.19 83 MET A C 1
ATOM 674 O O . MET A 1 83 ? -17.818 7.686 5.293 1.00 94.19 83 MET A O 1
ATOM 678 N N . ARG A 1 84 ? -17.272 9.768 5.951 1.00 94.88 84 ARG A N 1
ATOM 679 C CA . ARG A 1 84 ? -18.615 10.355 5.784 1.00 94.88 84 ARG A CA 1
ATOM 680 C C . ARG A 1 84 ? -19.176 10.247 4.367 1.00 94.88 84 ARG A C 1
ATOM 682 O O . ARG A 1 84 ? -20.386 10.321 4.195 1.00 94.88 84 ARG A O 1
ATOM 689 N N . ARG A 1 85 ? -18.328 10.059 3.349 1.00 93.81 85 ARG A N 1
ATOM 690 C CA . ARG A 1 85 ? -18.792 9.877 1.963 1.00 93.81 85 ARG A CA 1
ATOM 691 C C . ARG A 1 85 ? -19.550 8.564 1.765 1.00 93.81 85 ARG A C 1
ATOM 693 O O . ARG A 1 85 ? -20.302 8.453 0.803 1.00 93.81 85 ARG A O 1
ATOM 700 N N . ARG A 1 86 ? -19.325 7.566 2.626 1.00 93.44 86 ARG A N 1
ATOM 701 C CA . ARG A 1 86 ? -19.918 6.223 2.507 1.00 93.44 86 ARG A CA 1
ATOM 702 C C . ARG A 1 86 ? -20.701 5.798 3.744 1.00 93.44 86 ARG A C 1
ATOM 704 O O . ARG A 1 86 ? -21.715 5.126 3.606 1.00 93.44 86 ARG A O 1
ATOM 711 N N . VAL A 1 87 ? -20.274 6.214 4.934 1.00 94.62 87 VAL A N 1
ATOM 712 C CA . VAL A 1 87 ? -20.951 5.907 6.198 1.00 94.62 87 VAL A CA 1
ATOM 713 C C . VAL A 1 87 ? -21.783 7.113 6.623 1.00 94.62 87 VAL A C 1
ATOM 715 O O . VAL A 1 87 ? -21.227 8.163 6.942 1.00 94.62 87 VAL A O 1
ATOM 718 N N . ARG A 1 88 ? -23.113 6.960 6.632 1.00 93.12 88 ARG A N 1
ATOM 719 C CA . ARG A 1 88 ? -24.050 8.019 7.056 1.00 93.12 88 ARG A CA 1
ATOM 720 C C . ARG A 1 88 ? -24.356 8.002 8.553 1.00 93.12 88 ARG A C 1
ATOM 722 O O . ARG A 1 88 ? -24.711 9.044 9.092 1.00 93.12 88 ARG A O 1
ATOM 729 N N . ASP A 1 89 ? -24.207 6.859 9.225 1.00 95.50 89 ASP A N 1
ATOM 730 C CA . ASP A 1 89 ? -24.545 6.735 10.646 1.00 95.50 89 ASP A CA 1
ATOM 731 C C . ASP A 1 89 ? -23.586 7.568 11.533 1.00 95.50 89 ASP A C 1
ATOM 733 O O . ASP A 1 89 ? -22.388 7.259 11.627 1.00 95.50 89 ASP A O 1
ATOM 737 N N . PRO A 1 90 ? -24.083 8.608 12.232 1.00 93.69 90 PRO A N 1
ATOM 738 C CA . PRO A 1 90 ? -23.258 9.460 13.084 1.00 93.69 90 PRO A CA 1
ATOM 739 C C . PRO A 1 90 ? -22.743 8.756 14.349 1.00 93.69 90 PRO A C 1
ATOM 741 O O . PRO A 1 90 ? -21.790 9.242 14.964 1.00 93.69 90 PRO A O 1
ATOM 744 N N . ARG A 1 91 ? -23.351 7.643 14.776 1.00 94.44 91 ARG A N 1
ATOM 745 C CA . ARG A 1 91 ? -22.922 6.850 15.941 1.00 94.44 91 ARG A CA 1
ATOM 746 C C . ARG A 1 91 ? -21.650 6.075 15.614 1.00 94.44 91 ARG A C 1
ATOM 748 O O . ARG A 1 91 ? -20.671 6.194 16.348 1.00 94.44 91 ARG A O 1
ATOM 755 N N . VAL A 1 92 ? -21.625 5.395 14.465 1.00 93.88 92 VAL A N 1
ATOM 756 C CA . VAL A 1 92 ? -20.431 4.692 13.959 1.00 93.88 92 VAL A CA 1
ATOM 757 C C . VAL A 1 92 ? -19.282 5.676 13.746 1.00 93.88 92 VAL A C 1
ATOM 759 O O . VAL A 1 92 ? -18.167 5.448 14.210 1.00 93.88 92 VAL A O 1
ATOM 762 N N . LEU A 1 93 ? -19.555 6.825 13.120 1.00 94.12 93 LEU A N 1
ATOM 763 C CA . LEU A 1 93 ? -18.544 7.865 12.913 1.00 94.12 93 LEU A CA 1
ATOM 764 C C . LEU A 1 93 ? -17.996 8.428 14.234 1.00 94.12 93 LEU A C 1
ATOM 766 O O . LEU A 1 93 ? -16.796 8.690 14.336 1.00 94.12 93 LEU A O 1
ATOM 770 N N . ARG A 1 94 ? -18.846 8.611 15.254 1.00 92.69 94 ARG A N 1
ATOM 771 C CA . ARG A 1 94 ? -18.393 9.017 16.594 1.00 92.69 94 ARG A CA 1
ATOM 772 C C . ARG A 1 94 ? -17.487 7.970 17.218 1.00 92.69 94 ARG A C 1
ATOM 774 O O . ARG A 1 94 ? -16.463 8.341 17.779 1.00 92.69 94 ARG A O 1
ATOM 781 N N . LEU A 1 95 ? -17.848 6.695 17.113 1.00 91.75 95 LEU A N 1
ATOM 782 C CA . LEU A 1 95 ? -17.075 5.601 17.688 1.00 91.75 95 LEU A CA 1
ATOM 783 C C . LEU A 1 95 ? -15.685 5.498 17.047 1.00 91.75 95 LEU A C 1
ATOM 785 O O . LEU A 1 95 ? -14.685 5.470 17.757 1.00 91.75 95 LEU A O 1
ATOM 789 N N . ILE A 1 96 ? -15.608 5.581 15.716 1.00 90.88 96 ILE A N 1
ATOM 790 C CA . ILE A 1 96 ? -14.329 5.600 14.992 1.00 90.88 96 ILE A CA 1
ATOM 791 C C . ILE A 1 96 ? -13.487 6.814 15.393 1.00 90.88 96 ILE A C 1
ATOM 793 O O . ILE A 1 96 ? -12.296 6.677 15.656 1.00 90.88 96 ILE A O 1
ATOM 797 N N . ARG A 1 97 ? -14.099 8.000 15.508 1.00 90.19 97 ARG A N 1
ATOM 798 C CA . ARG A 1 97 ? -13.390 9.195 15.986 1.00 90.19 97 ARG A CA 1
ATOM 799 C C . ARG A 1 97 ? -12.859 9.021 17.407 1.00 90.19 97 ARG A C 1
ATOM 801 O O . ARG A 1 97 ? -11.751 9.469 17.677 1.00 90.19 97 ARG A O 1
ATOM 808 N N . ARG A 1 98 ? -13.632 8.393 18.299 1.00 88.12 98 ARG A N 1
ATOM 809 C CA . ARG A 1 98 ? -13.182 8.089 19.663 1.00 88.12 98 ARG A CA 1
ATOM 810 C C . ARG A 1 98 ? -11.964 7.176 19.634 1.00 88.12 98 ARG A C 1
ATOM 812 O O . ARG A 1 98 ? -11.002 7.499 20.304 1.00 88.12 98 ARG A O 1
ATOM 819 N N . TRP A 1 99 ? -11.960 6.121 18.820 1.00 86.81 99 TRP A N 1
ATOM 820 C CA . TRP A 1 99 ? -10.792 5.239 18.694 1.00 86.81 99 TRP A CA 1
ATOM 821 C C . TRP A 1 99 ? -9.557 5.934 18.123 1.00 86.81 99 TRP A C 1
ATOM 823 O O . TRP A 1 99 ? -8.454 5.636 18.555 1.00 86.81 99 TRP A O 1
ATOM 833 N N . LEU A 1 100 ? -9.728 6.860 17.179 1.00 83.31 100 LEU A N 1
ATOM 834 C CA . LEU A 1 100 ? -8.611 7.636 16.631 1.00 83.31 100 LEU A CA 1
ATOM 835 C C . LEU A 1 100 ? -8.002 8.590 17.672 1.00 83.31 100 LEU A C 1
ATOM 837 O O . LEU A 1 100 ? -6.785 8.740 17.722 1.00 83.31 100 LEU A O 1
ATOM 841 N N . ARG A 1 101 ? -8.843 9.209 18.509 1.00 80.12 101 ARG A N 1
ATOM 842 C CA . ARG A 1 101 ? -8.421 10.123 19.585 1.00 80.12 101 ARG A CA 1
ATOM 843 C C . ARG A 1 101 ? -8.000 9.430 20.870 1.00 80.12 101 ARG A C 1
ATOM 845 O O . ARG A 1 101 ? -7.428 10.085 21.728 1.00 80.12 101 ARG A O 1
ATOM 852 N N . ALA A 1 102 ? -8.298 8.140 21.019 1.00 68.69 102 ALA A N 1
ATOM 853 C CA . ALA A 1 102 ? -8.046 7.376 22.237 1.00 68.69 102 ALA A CA 1
ATOM 854 C C . ALA A 1 102 ? -6.550 7.194 22.558 1.00 68.69 102 ALA A C 1
ATOM 856 O O . ALA A 1 102 ? -6.232 6.373 23.406 1.00 68.69 102 ALA A O 1
ATOM 857 N N . GLY A 1 103 ? -5.658 7.964 21.930 1.00 59.25 103 GLY A N 1
ATOM 858 C CA . GLY A 1 103 ? -4.260 8.067 22.295 1.00 59.25 103 GLY A CA 1
ATOM 859 C C . GLY A 1 103 ? -3.462 6.807 22.014 1.00 59.25 103 GLY A C 1
ATOM 860 O O . GLY A 1 103 ? -3.985 5.744 21.665 1.00 59.25 103 GLY A O 1
ATOM 861 N N . VAL A 1 104 ? -2.158 6.938 22.198 1.00 58.41 104 VAL A N 1
ATOM 862 C CA . VAL A 1 104 ? -1.259 5.803 22.363 1.00 58.41 104 VAL A CA 1
ATOM 863 C C . VAL A 1 104 ? -0.650 5.953 23.746 1.00 58.41 104 VAL A C 1
ATOM 865 O O . VAL A 1 104 ? -0.192 7.031 24.110 1.00 58.41 104 VAL A O 1
ATOM 868 N N . MET A 1 105 ? -0.664 4.885 24.537 1.00 48.88 105 MET A N 1
ATOM 869 C CA . MET A 1 105 ? 0.103 4.851 25.777 1.00 48.88 105 MET A CA 1
ATOM 870 C C . MET A 1 105 ? 1.573 4.650 25.398 1.00 48.88 105 MET A C 1
ATOM 872 O O . MET A 1 105 ? 1.935 3.584 24.893 1.00 48.88 105 MET A O 1
ATOM 876 N N . HIS A 1 106 ? 2.400 5.677 25.593 1.00 44.22 106 HIS A N 1
ATOM 877 C CA . HIS A 1 106 ? 3.835 5.632 25.320 1.00 44.22 106 HIS A CA 1
ATOM 878 C C . HIS A 1 106 ? 4.593 5.750 26.645 1.00 44.22 106 HIS A C 1
ATOM 880 O O . HIS A 1 106 ? 4.376 6.688 27.402 1.00 44.22 106 HIS A O 1
ATOM 886 N N . GLU A 1 107 ? 5.414 4.746 26.970 1.00 41.72 107 GLU A N 1
ATOM 887 C CA . GLU A 1 107 ? 6.275 4.725 28.170 1.00 41.72 107 GLU A CA 1
ATOM 888 C C . GLU A 1 107 ? 5.564 5.009 29.514 1.00 41.72 107 GLU A C 1
ATOM 890 O O . GLU A 1 107 ? 6.147 5.546 30.448 1.00 41.72 107 GLU A O 1
ATOM 895 N N . GLY A 1 108 ? 4.291 4.619 29.645 1.00 42.31 108 GLY A N 1
ATOM 896 C CA . GLY A 1 108 ? 3.518 4.826 30.877 1.00 42.31 108 GLY A CA 1
ATOM 897 C C . GLY A 1 108 ? 2.787 6.169 30.960 1.00 42.31 108 GLY A C 1
ATOM 898 O O . GLY A 1 108 ? 1.962 6.340 31.857 1.00 42.31 108 GLY A O 1
ATOM 899 N N . ALA A 1 109 ? 3.006 7.076 30.005 1.00 37.47 109 ALA A N 1
ATOM 900 C CA . ALA A 1 109 ? 2.271 8.327 29.871 1.00 37.47 109 ALA A CA 1
ATOM 901 C C . ALA A 1 109 ? 1.139 8.204 28.836 1.00 37.47 109 ALA A C 1
ATOM 903 O O . ALA A 1 109 ? 1.262 7.549 27.795 1.00 37.47 109 ALA A O 1
ATOM 904 N N . TRP A 1 110 ? 0.004 8.828 29.150 1.00 45.38 110 TRP A N 1
ATOM 905 C CA . TRP A 1 110 ? -1.124 8.967 28.235 1.00 45.38 110 TRP A CA 1
ATOM 906 C C . TRP A 1 110 ? -0.928 10.211 27.374 1.00 45.38 110 TRP A C 1
ATOM 908 O O . TRP A 1 110 ? -0.954 11.323 27.895 1.00 45.38 110 TRP A O 1
ATOM 918 N N . GLU A 1 111 ? -0.794 10.031 26.061 1.00 55.12 111 GLU A N 1
ATOM 919 C CA . GLU A 1 111 ? -0.757 11.138 25.106 1.00 55.12 111 GLU A CA 1
ATO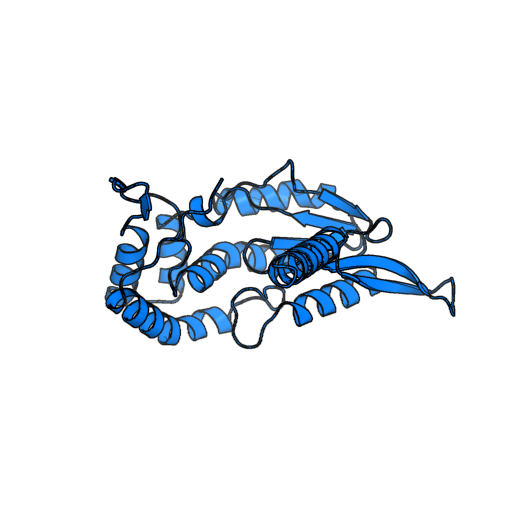M 920 C C . GLU A 1 111 ? -1.994 11.104 24.204 1.00 55.12 111 GLU A C 1
ATOM 922 O O . GLU A 1 111 ? -2.317 10.080 23.590 1.00 55.12 111 GLU A O 1
ATOM 927 N N . GLU A 1 112 ? -2.711 12.228 24.118 1.00 56.03 112 GLU A N 1
ATOM 928 C CA . GLU A 1 112 ? -3.803 12.372 23.157 1.00 56.03 112 GLU A CA 1
ATOM 929 C C . GLU A 1 112 ? -3.222 12.442 21.739 1.00 56.03 112 GLU A C 1
ATOM 931 O O . GLU A 1 112 ? -2.422 13.317 21.404 1.00 56.03 112 GLU A O 1
ATOM 936 N N . THR A 1 113 ? -3.645 11.530 20.866 1.00 58.72 113 THR A N 1
ATOM 937 C CA . THR A 1 113 ? -3.210 11.528 19.469 1.00 58.72 113 THR A CA 1
ATOM 938 C C . THR A 1 113 ? -4.050 12.495 18.646 1.00 58.72 113 THR A C 1
ATOM 940 O O . THR A 1 113 ? -5.217 12.237 18.351 1.00 58.72 113 THR A O 1
ATOM 943 N N . LEU A 1 114 ? -3.440 13.604 18.220 1.00 54.75 114 LEU A N 1
ATOM 944 C CA . LEU A 1 114 ? -4.049 14.561 17.283 1.00 54.75 114 LEU A CA 1
ATOM 945 C C . LEU A 1 114 ? -3.952 14.101 15.814 1.00 54.75 114 LEU A C 1
ATOM 947 O O . LEU A 1 114 ? -4.749 14.523 14.969 1.00 54.75 114 LEU A O 1
ATOM 951 N N . ILE A 1 115 ? -2.985 13.230 15.511 1.00 56.84 115 ILE A N 1
ATOM 952 C CA . ILE A 1 115 ? -2.738 12.612 14.203 1.00 56.84 115 ILE A CA 1
ATOM 953 C C . ILE A 1 115 ? -2.338 11.143 14.378 1.00 56.84 115 ILE A C 1
ATOM 955 O O . ILE A 1 115 ? -1.936 10.722 15.460 1.00 56.84 115 ILE A O 1
ATOM 959 N N . GLY A 1 116 ? -2.486 10.367 13.308 1.00 58.34 116 GLY A N 1
ATOM 960 C CA . GLY A 1 116 ? -2.063 8.976 13.235 1.00 58.34 116 GLY A CA 1
ATOM 961 C C . GLY A 1 116 ? -3.166 7.953 13.519 1.00 58.34 116 GLY A C 1
ATOM 962 O O . GLY A 1 116 ? -4.285 8.288 13.901 1.00 58.34 116 GLY A O 1
ATOM 963 N N . SER A 1 117 ? -2.880 6.677 13.283 1.00 65.12 117 SER A N 1
ATOM 964 C CA . SER A 1 117 ? -3.778 5.556 13.560 1.00 65.12 117 SER A CA 1
ATOM 965 C C . SER A 1 117 ? -3.065 4.558 14.471 1.00 65.12 117 SER A C 1
ATOM 967 O O . SER A 1 117 ? -1.936 4.181 14.156 1.00 65.12 117 SER A O 1
ATOM 969 N N . PRO A 1 118 ? -3.698 4.103 15.572 1.00 64.94 118 PRO A N 1
ATOM 970 C CA . PRO A 1 118 ? -3.047 3.213 16.527 1.00 64.94 118 PRO A CA 1
ATOM 971 C C . PRO A 1 118 ? -2.586 1.927 15.836 1.00 64.94 118 PRO A C 1
ATOM 973 O O . PRO A 1 118 ? -3.392 1.168 15.275 1.00 64.94 118 PRO A O 1
ATOM 976 N N . GLN A 1 119 ? -1.272 1.699 15.851 1.00 64.56 119 GLN A N 1
ATOM 977 C CA . GLN A 1 119 ? -0.641 0.533 15.246 1.00 64.56 119 GLN A CA 1
ATOM 978 C C . GLN A 1 119 ? -0.968 -0.692 16.108 1.00 64.56 119 GLN A C 1
ATOM 980 O O . GLN A 1 119 ? -0.504 -0.793 17.236 1.00 64.56 119 GLN A O 1
ATOM 985 N N . GLY A 1 120 ? -1.793 -1.612 15.598 1.00 66.31 120 GLY A N 1
ATOM 986 C CA . GLY A 1 120 ? -2.247 -2.802 16.338 1.00 66.31 120 GLY A CA 1
ATOM 987 C C . GLY A 1 120 ? -3.752 -2.852 16.624 1.00 66.31 120 GLY A C 1
ATOM 988 O O . GLY A 1 120 ? -4.268 -3.911 16.989 1.00 66.31 120 GLY A O 1
ATOM 989 N N . ALA A 1 121 ? -4.488 -1.762 16.387 1.00 78.12 121 ALA A N 1
ATOM 990 C CA . ALA A 1 121 ? -5.948 -1.791 16.426 1.00 78.12 121 ALA A CA 1
ATOM 991 C C . ALA A 1 121 ? -6.533 -2.542 15.213 1.00 78.12 121 ALA A C 1
ATOM 993 O O . ALA A 1 121 ? -6.048 -2.443 14.085 1.00 78.12 121 ALA A O 1
ATOM 994 N N . VAL A 1 122 ? -7.615 -3.292 15.445 1.00 83.88 122 VAL A N 1
ATOM 995 C CA . VAL A 1 122 ? -8.206 -4.233 14.468 1.00 83.88 122 VAL A CA 1
ATOM 996 C C . VAL A 1 122 ? -8.745 -3.511 13.229 1.00 83.88 122 VAL A C 1
ATOM 998 O O . VAL A 1 122 ? -8.773 -4.072 12.129 1.00 83.88 122 VAL A O 1
ATOM 1001 N N . ILE A 1 123 ? -9.173 -2.261 13.409 1.00 85.94 123 ILE A N 1
ATOM 1002 C CA . ILE A 1 123 ? -9.771 -1.429 12.363 1.00 85.94 123 ILE A CA 1
ATOM 1003 C C . ILE A 1 123 ? -8.740 -0.589 11.589 1.00 85.94 123 ILE A C 1
ATOM 1005 O O . ILE A 1 123 ? -9.013 -0.200 10.453 1.00 85.94 123 ILE A O 1
ATOM 1009 N N . SER A 1 124 ? -7.548 -0.345 12.147 1.00 86.25 124 SER A N 1
ATOM 1010 C CA . SER A 1 124 ? -6.509 0.507 11.541 1.00 86.25 124 SER A CA 1
ATOM 1011 C C . SER A 1 124 ? -6.126 0.107 10.110 1.00 86.25 124 SER A C 1
ATOM 1013 O O . SER A 1 124 ? -6.035 1.000 9.267 1.00 86.25 124 SER A O 1
ATOM 1015 N N . PRO A 1 125 ? -5.989 -1.192 9.767 1.00 89.19 125 PRO A N 1
ATOM 1016 C CA . PRO A 1 125 ? -5.684 -1.606 8.397 1.00 89.19 125 PRO A CA 1
ATOM 1017 C C . PRO A 1 125 ? -6.749 -1.222 7.358 1.00 89.19 125 PRO A C 1
ATOM 1019 O O . PRO A 1 125 ? -6.439 -0.975 6.194 1.00 89.19 125 PRO A O 1
ATOM 1022 N N . LEU A 1 126 ? -8.021 -1.166 7.762 1.00 91.56 126 LEU A N 1
ATOM 1023 C CA . LEU A 1 126 ? -9.092 -0.699 6.887 1.00 91.56 126 LEU A CA 1
ATOM 1024 C C . LEU A 1 126 ? -9.040 0.827 6.749 1.00 91.56 126 LEU A C 1
ATOM 1026 O O . LEU A 1 126 ? -9.150 1.351 5.642 1.00 91.56 126 LEU A O 1
ATOM 1030 N N . LEU A 1 127 ? -8.844 1.539 7.862 1.00 91.94 127 LEU A N 1
ATOM 1031 C CA . LEU A 1 127 ? -8.783 3.001 7.874 1.00 91.94 127 LEU A CA 1
ATOM 1032 C C . LEU A 1 127 ? -7.625 3.537 7.026 1.00 91.94 127 LEU A C 1
ATOM 1034 O O . LEU A 1 127 ? -7.823 4.493 6.275 1.00 91.94 127 LEU A O 1
ATOM 1038 N N . SER A 1 128 ? -6.455 2.897 7.077 1.00 90.75 128 SER A N 1
ATOM 1039 C CA . SER A 1 128 ? -5.320 3.253 6.220 1.00 90.75 128 SER A CA 1
ATOM 1040 C C . SER A 1 128 ? -5.648 3.090 4.734 1.00 90.75 128 SER A C 1
ATOM 1042 O O . SER A 1 128 ? -5.438 3.996 3.924 1.00 90.75 128 SER A O 1
ATOM 1044 N N . ASN A 1 129 ? -6.268 1.970 4.363 1.00 93.12 129 ASN A N 1
ATOM 1045 C CA . ASN A 1 129 ? -6.693 1.745 2.987 1.00 93.12 129 ASN A CA 1
ATOM 1046 C C . ASN A 1 129 ? -7.709 2.780 2.503 1.00 93.12 129 ASN A C 1
ATOM 1048 O O . ASN A 1 129 ? -7.587 3.256 1.375 1.00 93.12 129 ASN A O 1
ATOM 1052 N N . ILE A 1 130 ? -8.671 3.163 3.346 1.00 94.62 130 ILE A N 1
ATOM 1053 C CA . ILE A 1 130 ? -9.636 4.229 3.038 1.00 94.62 130 ILE A CA 1
ATOM 1054 C C . ILE A 1 130 ? -8.915 5.562 2.828 1.00 94.62 130 ILE A C 1
ATOM 1056 O O . ILE A 1 130 ? -9.261 6.302 1.907 1.00 94.62 130 ILE A O 1
ATOM 1060 N N . TYR A 1 131 ? -7.900 5.852 3.643 1.00 94.69 131 TYR A N 1
ATOM 1061 C CA . TYR A 1 131 ? -7.132 7.089 3.571 1.00 94.69 131 TYR A CA 1
ATOM 1062 C C . TYR A 1 131 ? -6.334 7.234 2.271 1.00 94.69 131 TYR A C 1
ATOM 1064 O O . TYR A 1 131 ? -6.332 8.308 1.674 1.00 94.69 131 TYR A O 1
ATOM 1072 N N . LEU A 1 132 ? -5.687 6.156 1.809 1.00 95.06 132 LEU A N 1
ATOM 1073 C CA . LEU A 1 132 ? -4.899 6.151 0.567 1.00 95.06 132 LEU A CA 1
ATOM 1074 C C . LEU A 1 132 ? -5.736 5.891 -0.690 1.00 95.06 132 LEU A C 1
ATOM 1076 O O . LEU A 1 132 ? -5.280 6.166 -1.795 1.00 95.06 132 LEU A O 1
ATOM 1080 N N . HIS A 1 133 ? -6.977 5.422 -0.567 1.00 95.69 133 HIS A N 1
ATOM 1081 C CA . HIS A 1 133 ? -7.816 5.131 -1.729 1.00 95.69 133 HIS A CA 1
ATOM 1082 C C . HIS A 1 133 ? -8.007 6.302 -2.724 1.00 95.69 133 HIS A C 1
ATOM 1084 O O . HIS A 1 133 ? -8.030 6.047 -3.932 1.00 95.69 133 HIS A O 1
ATOM 1090 N N . PRO A 1 134 ? -8.119 7.579 -2.300 1.00 95.62 134 PRO A N 1
ATOM 1091 C CA . PRO A 1 134 ? -8.160 8.704 -3.232 1.00 95.62 134 PRO A CA 1
ATOM 1092 C C . PRO A 1 134 ? -6.930 8.791 -4.145 1.00 95.62 134 PRO A C 1
ATOM 1094 O O . PRO A 1 134 ? -7.087 9.178 -5.301 1.00 95.62 134 PRO A O 1
ATOM 1097 N N . LEU A 1 135 ? -5.741 8.399 -3.666 1.00 95.50 135 LEU A N 1
ATOM 1098 C CA . LEU A 1 135 ? -4.539 8.306 -4.499 1.00 95.50 135 LEU A CA 1
ATOM 1099 C C . LEU A 1 135 ? -4.743 7.262 -5.598 1.00 95.50 135 LEU A C 1
ATOM 1101 O O . LEU A 1 135 ? -4.609 7.604 -6.770 1.00 95.50 135 LEU A O 1
ATOM 1105 N N . ASP A 1 136 ? -5.147 6.038 -5.236 1.00 95.38 136 ASP A N 1
ATOM 1106 C CA . ASP A 1 136 ? -5.393 4.954 -6.201 1.00 95.38 136 ASP A CA 1
ATOM 1107 C C . ASP A 1 136 ? -6.398 5.398 -7.286 1.00 95.38 136 ASP A C 1
ATOM 1109 O O . ASP A 1 136 ? -6.217 5.156 -8.481 1.00 95.38 136 ASP A O 1
ATOM 1113 N N . LEU A 1 137 ? -7.468 6.080 -6.859 1.00 94.62 137 LEU A N 1
ATOM 1114 C CA . LEU A 1 137 ? -8.545 6.557 -7.721 1.00 94.62 137 LEU A CA 1
ATOM 1115 C C . LEU A 1 137 ? -8.079 7.636 -8.707 1.00 94.62 137 LEU A C 1
ATOM 1117 O O . LEU A 1 137 ? -8.365 7.537 -9.902 1.00 94.62 137 LEU A O 1
ATOM 1121 N N . CYS A 1 138 ? -7.414 8.682 -8.213 1.00 94.44 138 CYS A N 1
ATOM 1122 C CA . CYS A 1 138 ? -6.939 9.780 -9.053 1.00 94.44 138 CYS A CA 1
ATOM 1123 C C . CYS A 1 138 ? -5.813 9.315 -9.979 1.00 94.44 138 CYS A C 1
ATOM 1125 O O . CYS A 1 138 ? -5.795 9.681 -11.154 1.00 94.44 138 CYS A O 1
ATOM 1127 N N . TRP A 1 139 ? -4.928 8.442 -9.492 1.00 95.06 139 TRP A N 1
ATOM 1128 C CA . TRP A 1 139 ? -3.832 7.897 -10.283 1.00 95.06 139 TRP A CA 1
ATOM 1129 C C . TRP A 1 139 ? -4.333 7.096 -11.487 1.00 95.06 139 TRP A C 1
ATOM 1131 O O . TRP A 1 139 ? -3.954 7.374 -12.623 1.00 95.06 139 TRP A O 1
ATOM 1141 N N . GLU A 1 140 ? -5.256 6.155 -11.271 1.00 92.81 140 GLU A N 1
ATOM 1142 C CA . GLU A 1 140 ? -5.831 5.347 -12.356 1.00 92.81 140 GLU A CA 1
ATOM 1143 C C . GLU A 1 140 ? -6.628 6.195 -13.368 1.00 92.81 140 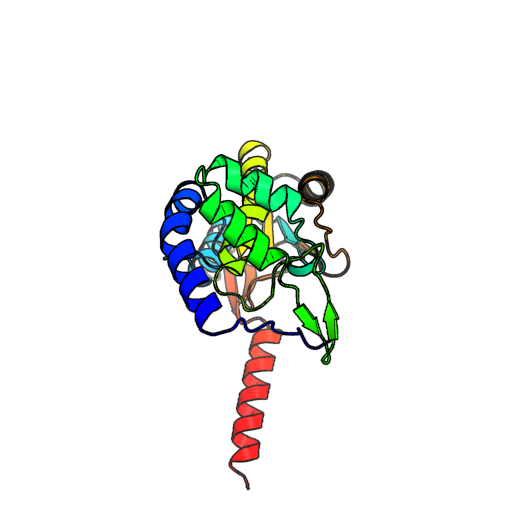GLU A C 1
ATOM 1145 O O . GLU A 1 140 ? -6.680 5.896 -14.571 1.00 92.81 140 GLU A O 1
ATOM 1150 N N . ARG A 1 141 ? -7.262 7.276 -12.903 1.00 92.75 141 ARG A N 1
ATOM 1151 C CA . ARG A 1 141 ? -8.012 8.196 -13.766 1.00 92.75 141 ARG A CA 1
ATOM 1152 C C . ARG A 1 141 ? -7.092 9.044 -14.631 1.00 92.75 141 ARG A C 1
ATOM 1154 O O . ARG A 1 141 ? -7.323 9.119 -15.834 1.00 92.75 141 ARG A O 1
ATOM 1161 N N . GLU A 1 142 ? -6.058 9.630 -14.042 1.00 92.56 142 GLU A N 1
ATOM 1162 C CA . GLU A 1 142 ? -5.261 10.668 -14.691 1.00 92.56 142 GLU A CA 1
ATOM 1163 C C . GLU A 1 142 ? -3.936 10.174 -15.294 1.00 92.56 142 GLU A C 1
ATOM 1165 O O . GLU A 1 142 ? -3.306 10.911 -16.051 1.00 92.56 142 GLU A O 1
ATOM 1170 N N . VAL A 1 143 ? -3.478 8.958 -14.966 1.00 92.50 143 VAL A N 1
ATOM 1171 C CA . VAL A 1 143 ? -2.148 8.451 -15.352 1.00 92.50 143 VAL A CA 1
ATOM 1172 C C . VAL A 1 143 ? -2.239 7.062 -16.006 1.00 92.50 143 VAL A C 1
ATOM 1174 O O . VAL A 1 143 ? -1.831 6.038 -15.460 1.00 92.50 143 VAL A O 1
ATOM 1177 N N . LYS A 1 144 ? -2.762 7.021 -17.239 1.00 87.56 144 LYS A N 1
ATOM 1178 C CA . LYS A 1 144 ? -3.094 5.777 -17.972 1.00 87.56 144 LYS A CA 1
ATOM 1179 C C . LYS A 1 144 ? -1.907 4.875 -18.330 1.00 87.56 144 LYS A C 1
ATOM 1181 O O . LYS A 1 144 ? -2.056 3.656 -18.367 1.00 87.56 144 LYS A O 1
ATOM 1186 N N . ALA A 1 145 ? -0.729 5.445 -18.583 1.00 91.81 145 ALA A N 1
ATOM 1187 C CA . ALA A 1 145 ? 0.468 4.700 -18.997 1.00 91.81 145 ALA A CA 1
ATOM 1188 C C . ALA A 1 145 ? 1.237 4.058 -17.824 1.00 91.81 145 ALA A C 1
ATOM 1190 O O . ALA A 1 145 ? 2.424 3.745 -17.958 1.00 91.81 145 ALA A O 1
ATOM 1191 N N . THR A 1 146 ? 0.568 3.866 -16.683 1.00 96.31 146 THR A N 1
ATOM 1192 C CA . THR A 1 146 ? 1.165 3.333 -15.457 1.00 96.31 146 THR A CA 1
ATOM 1193 C C . THR A 1 146 ? 0.276 2.284 -14.794 1.00 96.31 146 THR A C 1
ATOM 1195 O O . THR A 1 146 ? -0.923 2.195 -15.073 1.00 96.31 146 THR A O 1
ATOM 1198 N N . LYS A 1 147 ? 0.873 1.474 -13.919 1.00 96.56 147 LYS A N 1
ATOM 1199 C CA . LYS A 1 147 ? 0.187 0.520 -13.045 1.00 96.56 147 LYS A CA 1
ATOM 1200 C C . LYS A 1 147 ? 0.682 0.725 -11.622 1.00 96.56 147 LYS A C 1
ATOM 1202 O O . LYS A 1 147 ? 1.845 0.468 -11.337 1.00 96.56 147 LYS A O 1
ATOM 1207 N N . MET A 1 148 ? -0.202 1.215 -10.760 1.00 96.94 148 MET A N 1
ATOM 1208 C CA . MET A 1 148 ? 0.065 1.361 -9.332 1.00 96.94 148 MET A CA 1
ATOM 1209 C C . MET A 1 148 ? -0.328 0.073 -8.617 1.00 96.94 148 MET A C 1
ATOM 1211 O O . MET A 1 148 ? -1.452 -0.409 -8.775 1.00 96.94 148 MET A O 1
ATOM 1215 N N . ILE A 1 149 ? 0.615 -0.480 -7.865 1.00 96.94 149 ILE A N 1
ATOM 1216 C CA . ILE A 1 149 ? 0.467 -1.694 -7.073 1.00 96.94 149 ILE A CA 1
ATOM 1217 C C . ILE A 1 149 ? 0.811 -1.325 -5.637 1.00 96.94 149 ILE A C 1
ATOM 1219 O O . ILE A 1 149 ? 1.922 -0.889 -5.354 1.00 96.94 149 ILE A O 1
ATOM 1223 N N . ARG A 1 150 ? -0.160 -1.466 -4.739 1.00 95.75 150 ARG A N 1
ATOM 1224 C CA . ARG A 1 150 ? -0.063 -1.031 -3.348 1.00 95.75 150 ARG A CA 1
ATOM 1225 C C . ARG A 1 150 ? -0.378 -2.166 -2.393 1.00 95.75 150 ARG A C 1
ATOM 1227 O O . ARG A 1 150 ? -1.396 -2.849 -2.527 1.00 95.75 150 ARG A O 1
ATOM 1234 N N . TYR A 1 151 ? 0.452 -2.315 -1.374 1.00 92.56 151 TYR A N 1
ATOM 1235 C CA . TYR A 1 151 ? 0.198 -3.186 -0.242 1.00 92.56 151 TYR A CA 1
ATOM 1236 C C . TYR A 1 151 ? 0.331 -2.366 1.037 1.00 92.56 151 TYR A C 1
ATOM 1238 O O . TYR A 1 151 ? 1.429 -2.131 1.515 1.00 92.56 151 TYR A O 1
ATOM 1246 N N . ALA A 1 152 ? -0.810 -1.918 1.569 1.00 87.50 152 ALA A N 1
ATOM 1247 C CA . ALA A 1 152 ? -0.852 -0.938 2.651 1.00 87.50 152 ALA A CA 1
ATOM 1248 C C . ALA A 1 152 ? -0.150 0.373 2.253 1.00 87.50 152 ALA A C 1
ATOM 1250 O O . ALA A 1 152 ? -0.688 1.088 1.401 1.00 87.50 152 ALA A O 1
ATOM 1251 N N . ASP A 1 153 ? 0.994 0.662 2.862 1.00 86.12 153 ASP A N 1
ATOM 1252 C CA . ASP A 1 153 ? 1.871 1.811 2.650 1.00 86.12 153 ASP A CA 1
ATOM 1253 C C . ASP A 1 153 ? 3.074 1.522 1.747 1.00 86.12 153 ASP A C 1
ATOM 1255 O O . ASP A 1 153 ? 3.708 2.473 1.307 1.00 86.12 153 ASP A O 1
ATOM 1259 N N . ASP A 1 154 ? 3.347 0.258 1.409 1.00 90.69 154 ASP A N 1
ATOM 1260 C CA . ASP A 1 154 ? 4.319 -0.092 0.371 1.00 90.69 154 ASP A CA 1
ATOM 1261 C C . ASP A 1 154 ? 3.670 0.116 -1.009 1.00 90.69 154 ASP A C 1
ATOM 1263 O O . ASP A 1 154 ? 2.678 -0.549 -1.351 1.00 90.69 154 ASP A O 1
ATOM 1267 N N . LEU A 1 155 ? 4.213 1.024 -1.829 1.00 94.38 155 LEU A N 1
ATOM 1268 C CA . LEU A 1 155 ? 3.701 1.312 -3.172 1.00 94.38 155 LEU A CA 1
ATOM 1269 C C . LEU A 1 155 ? 4.778 1.141 -4.238 1.00 94.38 155 LEU A C 1
ATOM 1271 O O . LEU A 1 155 ? 5.877 1.666 -4.128 1.00 94.38 155 LEU A O 1
ATOM 1275 N N . VAL A 1 156 ? 4.400 0.514 -5.347 1.00 96.50 156 VAL A N 1
ATOM 1276 C CA . VAL A 1 156 ? 5.197 0.490 -6.571 1.00 96.50 156 VAL A CA 1
ATOM 1277 C C . VAL A 1 156 ? 4.368 1.020 -7.731 1.00 96.50 156 VAL A C 1
ATOM 1279 O O . VAL A 1 156 ? 3.226 0.605 -7.945 1.00 96.50 156 VAL A O 1
ATOM 1282 N N . VAL A 1 157 ? 4.949 1.922 -8.520 1.00 97.25 157 VAL A N 1
ATOM 1283 C CA . VAL A 1 157 ? 4.362 2.392 -9.778 1.00 97.25 157 VAL A CA 1
ATOM 1284 C C . VAL A 1 157 ? 5.205 1.895 -10.941 1.00 97.25 157 VAL A C 1
ATOM 1286 O O . VAL A 1 157 ? 6.369 2.256 -11.092 1.00 97.25 157 VAL A O 1
ATOM 1289 N N . LEU A 1 158 ? 4.593 1.071 -11.787 1.00 97.69 158 LEU A N 1
ATOM 1290 C CA . LEU A 1 158 ? 5.200 0.557 -13.006 1.00 97.69 158 LEU A CA 1
ATOM 1291 C C . LEU A 1 158 ? 4.812 1.459 -14.180 1.00 97.69 158 LEU A C 1
ATOM 1293 O O . LEU A 1 158 ? 3.628 1.663 -14.451 1.00 97.69 158 LEU A O 1
ATOM 1297 N N . CYS A 1 159 ? 5.799 1.976 -14.894 1.00 97.12 159 CYS A N 1
ATOM 1298 C CA . CYS A 1 159 ? 5.673 2.936 -15.983 1.00 97.12 159 CYS A CA 1
ATOM 1299 C C . CYS A 1 159 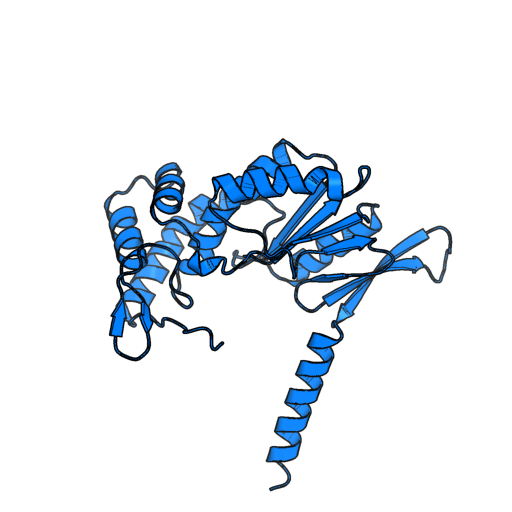? 6.118 2.290 -17.300 1.00 97.12 159 CYS A C 1
ATOM 1301 O O . CYS A 1 159 ? 7.094 1.541 -17.334 1.00 97.12 159 CYS A O 1
ATOM 1303 N N . ARG A 1 160 ? 5.398 2.579 -18.392 1.00 94.81 160 ARG A N 1
ATOM 1304 C CA . ARG A 1 160 ? 5.685 1.993 -19.713 1.00 94.81 160 ARG A CA 1
ATOM 1305 C C . ARG A 1 160 ? 6.531 2.899 -20.603 1.00 94.81 160 ARG A C 1
ATOM 1307 O O . ARG A 1 160 ? 7.602 2.519 -21.052 1.00 94.81 160 ARG A O 1
ATOM 1314 N N . TRP A 1 161 ? 6.035 4.103 -20.879 1.00 90.81 161 TRP A N 1
ATOM 1315 C CA . TRP A 1 161 ? 6.593 4.947 -21.940 1.00 90.81 161 TRP A CA 1
ATOM 1316 C C . TRP A 1 161 ? 7.485 6.054 -21.397 1.00 90.81 161 TRP A C 1
ATOM 1318 O O . TRP A 1 161 ? 8.679 6.099 -21.694 1.00 90.81 161 TRP A O 1
ATOM 1328 N N . LYS A 1 162 ? 6.918 6.941 -20.575 1.00 92.31 162 LYS A N 1
ATOM 1329 C CA . LYS A 1 162 ? 7.633 8.117 -20.078 1.00 92.31 162 LYS A CA 1
ATOM 1330 C C . LYS A 1 162 ? 8.627 7.746 -18.975 1.00 92.31 162 LYS A C 1
ATOM 1332 O O . LYS A 1 162 ? 8.420 6.737 -18.293 1.00 92.31 162 LYS A O 1
ATOM 1337 N N . PRO A 1 163 ? 9.690 8.545 -18.800 1.00 92.56 163 PRO A N 1
ATOM 1338 C CA . PRO A 1 163 ? 10.581 8.405 -17.662 1.00 92.56 163 PRO A CA 1
ATOM 1339 C C . PRO A 1 163 ? 9.806 8.525 -16.332 1.00 92.56 163 PRO A C 1
ATOM 1341 O O . PRO A 1 163 ? 8.928 9.389 -16.218 1.00 92.56 163 PRO A O 1
ATOM 1344 N N . PRO A 1 164 ? 10.069 7.648 -15.352 1.00 92.38 164 PRO A N 1
ATOM 1345 C CA . PRO A 1 164 ? 9.400 7.625 -14.047 1.00 92.38 164 PRO A CA 1
ATOM 1346 C C . PRO A 1 164 ? 9.488 8.959 -13.283 1.00 92.38 164 PRO A C 1
ATOM 1348 O O . PRO A 1 164 ? 8.542 9.348 -12.601 1.00 92.38 164 PRO A O 1
ATOM 1351 N N . GLU A 1 165 ? 10.563 9.717 -13.477 1.00 93.19 165 GLU A N 1
ATOM 1352 C CA . GLU A 1 165 ? 10.817 11.037 -12.892 1.00 93.19 165 GLU A CA 1
ATOM 1353 C C . GLU A 1 165 ? 9.709 12.037 -13.244 1.00 93.19 165 GLU A C 1
ATOM 1355 O O . GLU A 1 165 ? 9.330 12.871 -12.424 1.00 93.19 165 GLU A O 1
ATOM 1360 N N . THR A 1 166 ? 9.113 11.910 -14.437 1.00 93.50 166 THR A N 1
ATOM 1361 C CA . THR A 1 166 ? 8.018 12.789 -14.887 1.00 93.50 166 THR A CA 1
ATOM 1362 C C . THR A 1 166 ? 6.745 12.631 -14.053 1.00 93.50 166 THR A C 1
ATOM 1364 O O . THR A 1 166 ? 5.905 13.531 -14.012 1.00 93.50 166 THR A O 1
ATOM 1367 N N . TYR A 1 167 ? 6.593 11.495 -13.370 1.00 94.31 167 TYR A N 1
ATOM 1368 C CA . TYR A 1 167 ? 5.428 11.169 -12.556 1.00 94.31 167 TYR A CA 1
ATOM 1369 C C . TYR A 1 167 ? 5.609 11.551 -11.080 1.00 94.31 167 TYR A C 1
ATOM 1371 O O . TYR A 1 167 ? 4.609 11.725 -10.377 1.00 94.31 167 TYR A O 1
ATOM 1379 N N . MET A 1 168 ? 6.848 11.747 -10.614 1.00 93.19 168 MET A N 1
ATOM 1380 C CA . MET A 1 168 ? 7.150 12.071 -9.214 1.00 93.19 168 MET A CA 1
ATOM 1381 C C . MET A 1 168 ? 6.518 13.380 -8.722 1.00 93.19 168 MET A C 1
ATOM 1383 O O . MET A 1 168 ? 5.892 13.351 -7.660 1.00 93.19 168 MET A O 1
ATOM 1387 N N . PRO A 1 169 ? 6.571 14.510 -9.461 1.00 93.50 169 PRO A N 1
ATOM 1388 C CA . PRO A 1 169 ? 5.901 15.739 -9.030 1.00 93.50 169 PRO A CA 1
ATOM 1389 C C . PRO A 1 169 ? 4.396 15.540 -8.818 1.00 93.50 169 PRO A C 1
ATOM 1391 O O . PRO A 1 169 ? 3.822 16.036 -7.849 1.00 93.50 169 PRO A O 1
ATOM 1394 N N . LYS A 1 170 ? 3.762 14.743 -9.686 1.00 93.75 170 LYS A N 1
ATOM 1395 C CA . LYS A 1 170 ? 2.333 14.432 -9.603 1.00 93.75 170 LYS A CA 1
ATOM 1396 C C . LYS A 1 170 ? 2.011 13.511 -8.420 1.00 93.75 170 LYS A C 1
ATOM 1398 O O . LYS A 1 170 ? 1.030 13.758 -7.720 1.00 93.75 170 LYS A O 1
ATOM 1403 N N . LEU A 1 171 ? 2.842 12.496 -8.151 1.00 93.69 171 LEU A N 1
ATOM 1404 C CA . LEU A 1 171 ? 2.725 11.660 -6.945 1.00 93.69 171 LEU A CA 1
ATOM 1405 C C . LEU A 1 171 ? 2.828 12.505 -5.675 1.00 93.69 171 LEU A C 1
ATOM 1407 O O . LEU A 1 171 ? 1.947 12.428 -4.818 1.00 93.69 171 LEU A O 1
ATOM 1411 N N . ARG A 1 172 ? 3.854 13.361 -5.589 1.00 93.19 172 ARG A N 1
ATOM 1412 C CA . ARG A 1 172 ? 4.053 14.276 -4.457 1.00 93.19 172 ARG A CA 1
ATOM 1413 C C . ARG A 1 172 ? 2.856 15.202 -4.272 1.00 93.19 172 ARG A C 1
ATOM 1415 O O . ARG A 1 172 ? 2.384 15.354 -3.152 1.00 93.19 172 ARG A O 1
ATOM 1422 N N . GLN A 1 173 ? 2.303 15.755 -5.352 1.00 93.50 173 GLN A N 1
ATOM 1423 C CA . GLN A 1 173 ? 1.111 16.601 -5.276 1.00 93.50 173 GLN A CA 1
ATOM 1424 C C . GLN A 1 173 ? -0.099 15.851 -4.693 1.00 93.50 173 GLN A C 1
ATOM 1426 O O . GLN A 1 173 ? -0.813 16.396 -3.849 1.00 93.50 173 GLN A O 1
ATOM 1431 N N . PHE A 1 174 ? -0.346 14.608 -5.115 1.00 93.62 174 PHE A N 1
ATOM 1432 C CA . PHE A 1 174 ? -1.450 13.818 -4.567 1.00 93.62 174 PHE A CA 1
ATOM 1433 C C . PHE A 1 174 ? -1.240 13.453 -3.098 1.00 93.62 174 PHE A C 1
ATOM 1435 O O . PHE A 1 174 ? -2.173 13.580 -2.304 1.00 93.62 174 PHE A O 1
ATOM 1442 N N . LEU A 1 175 ? -0.030 13.038 -2.726 1.00 93.25 175 LEU A N 1
ATOM 1443 C CA . LEU A 1 175 ? 0.302 12.690 -1.344 1.00 93.25 175 LEU A CA 1
ATOM 1444 C C . LEU A 1 175 ? 0.250 13.912 -0.421 1.00 93.25 175 LEU A C 1
ATOM 1446 O O . LEU A 1 175 ? -0.317 13.823 0.666 1.00 93.25 175 LEU A O 1
ATOM 1450 N N . ALA A 1 176 ? 0.697 15.078 -0.892 1.00 92.62 176 ALA A N 1
ATOM 1451 C CA . ALA A 1 176 ? 0.589 16.338 -0.160 1.00 92.62 176 ALA A CA 1
ATOM 1452 C C . ALA A 1 176 ? -0.873 16.717 0.131 1.00 92.62 176 ALA A C 1
ATOM 1454 O O . ALA A 1 176 ? -1.190 17.153 1.237 1.00 92.62 176 ALA A O 1
ATOM 1455 N N . ARG A 1 177 ? -1.805 16.475 -0.807 1.00 92.38 177 ARG A N 1
ATOM 1456 C CA . ARG A 1 177 ? -3.254 16.657 -0.561 1.00 92.38 177 ARG A CA 1
ATOM 1457 C C . ARG A 1 177 ? -3.790 15.717 0.523 1.00 92.38 177 ARG A C 1
ATOM 1459 O O . ARG A 1 177 ? -4.749 16.064 1.209 1.00 92.38 177 ARG A O 1
ATOM 1466 N N . LEU A 1 178 ? -3.175 14.546 0.679 1.00 91.50 178 LEU A N 1
ATOM 1467 C CA . LEU A 1 178 ? -3.446 13.604 1.763 1.00 91.50 178 LEU A CA 1
ATOM 1468 C C . LEU A 1 178 ? -2.596 13.883 3.012 1.00 91.50 178 LEU A C 1
ATOM 1470 O O . LEU A 1 178 ? -2.669 13.106 3.955 1.00 91.50 178 LEU A O 1
ATOM 1474 N N . ARG A 1 179 ? -1.808 14.966 3.062 1.00 91.69 179 ARG A N 1
ATOM 1475 C CA . ARG A 1 179 ? -0.882 15.274 4.169 1.00 91.69 179 ARG A CA 1
ATOM 1476 C C . ARG A 1 179 ? 0.092 14.125 4.487 1.00 91.69 179 ARG A C 1
ATOM 1478 O O . ARG A 1 179 ? 0.483 13.953 5.634 1.00 91.69 179 ARG A O 1
ATOM 1485 N N . VAL A 1 180 ? 0.462 13.340 3.475 1.00 90.56 180 VAL A N 1
ATOM 1486 C CA . VAL A 1 180 ? 1.449 12.258 3.581 1.00 90.56 180 VAL A CA 1
ATOM 1487 C C . VAL A 1 180 ? 2.730 12.689 2.885 1.00 90.56 180 VAL A C 1
ATOM 1489 O O . VAL A 1 180 ? 2.689 13.237 1.782 1.00 90.56 180 VAL A O 1
ATOM 1492 N N . THR A 1 181 ? 3.865 12.401 3.514 1.00 89.38 181 THR A N 1
ATOM 1493 C CA . THR A 1 181 ? 5.189 12.741 2.992 1.00 89.38 181 THR A CA 1
ATOM 1494 C C . THR A 1 181 ? 5.887 11.496 2.453 1.00 89.38 181 THR A C 1
ATOM 1496 O O . THR A 1 181 ? 5.836 10.424 3.057 1.00 89.38 181 THR A O 1
ATOM 1499 N N . VAL A 1 182 ? 6.553 11.646 1.310 1.00 91.69 182 VAL A N 1
ATOM 1500 C CA . VAL A 1 182 ? 7.399 10.602 0.721 1.00 91.69 182 VAL A CA 1
ATOM 1501 C C . VAL A 1 182 ? 8.707 10.511 1.500 1.00 91.69 182 VAL A C 1
ATOM 1503 O O . VAL A 1 182 ? 9.270 11.524 1.914 1.00 91.69 182 VAL A O 1
ATOM 1506 N N . ASN A 1 183 ? 9.199 9.297 1.706 1.00 91.88 183 ASN A N 1
ATOM 1507 C CA . ASN A 1 183 ? 10.528 9.067 2.240 1.00 91.88 183 ASN A CA 1
ATOM 1508 C C . ASN A 1 183 ? 11.547 9.080 1.095 1.00 91.88 183 ASN A C 1
ATOM 1510 O O . ASN A 1 183 ? 11.733 8.072 0.412 1.00 91.88 183 ASN A O 1
ATOM 1514 N N . GLU A 1 184 ? 12.177 10.230 0.869 1.00 89.25 184 GLU A N 1
ATOM 1515 C CA . GLU A 1 184 ? 13.106 10.440 -0.250 1.00 89.25 184 GLU A CA 1
ATOM 1516 C C . GLU A 1 184 ? 14.349 9.535 -0.164 1.00 89.25 184 GLU A C 1
ATOM 1518 O O . GLU A 1 184 ? 14.846 9.094 -1.193 1.00 89.25 184 GLU A O 1
ATOM 1523 N N . ASP A 1 185 ? 14.792 9.163 1.042 1.00 87.50 185 ASP A N 1
ATOM 1524 C CA . ASP A 1 185 ? 15.979 8.311 1.231 1.00 87.50 185 ASP A CA 1
ATOM 1525 C C . ASP A 1 185 ? 15.731 6.850 0.826 1.00 87.50 185 ASP A C 1
ATOM 1527 O O . ASP A 1 185 ? 16.647 6.111 0.449 1.00 87.50 185 ASP A O 1
ATOM 1531 N N . LYS A 1 186 ? 14.478 6.400 0.946 1.00 87.81 186 LYS A N 1
ATOM 1532 C CA . LYS A 1 186 ? 14.080 5.023 0.627 1.00 87.81 186 LYS A CA 1
ATOM 1533 C C . LYS A 1 186 ? 13.375 4.892 -0.712 1.00 87.81 186 LYS A C 1
ATOM 1535 O O . LYS A 1 186 ? 13.374 3.798 -1.269 1.00 87.81 186 LYS A O 1
ATOM 1540 N N . THR A 1 187 ? 12.806 5.979 -1.221 1.00 91.50 187 THR A N 1
ATOM 1541 C CA . THR A 1 187 ? 12.155 6.003 -2.528 1.00 91.50 187 THR A CA 1
ATOM 1542 C C . THR A 1 187 ? 13.201 5.899 -3.623 1.00 91.50 187 THR A C 1
ATOM 1544 O O . THR A 1 187 ? 14.213 6.597 -3.606 1.00 91.50 187 THR A O 1
ATOM 1547 N N . ARG A 1 188 ? 12.973 5.013 -4.590 1.00 93.81 188 ARG A N 1
ATOM 1548 C CA . ARG A 1 188 ? 13.931 4.735 -5.660 1.00 93.81 188 ARG A CA 1
ATOM 1549 C C . ARG A 1 188 ? 13.246 4.684 -7.005 1.00 93.81 188 ARG A C 1
ATOM 1551 O O . ARG A 1 188 ? 12.135 4.182 -7.156 1.00 93.81 188 ARG A O 1
ATOM 1558 N N . ILE A 1 189 ? 13.965 5.172 -8.001 1.00 95.19 189 ILE A N 1
ATOM 1559 C CA . ILE A 1 189 ? 13.602 5.039 -9.400 1.00 95.19 189 ILE A CA 1
ATOM 1560 C C . ILE A 1 189 ? 14.597 4.076 -10.025 1.00 95.19 189 ILE A C 1
ATOM 1562 O O . ILE A 1 189 ? 15.800 4.311 -9.969 1.00 95.19 189 ILE A O 1
ATOM 1566 N N . VAL A 1 190 ? 14.096 2.977 -10.578 1.00 95.62 190 VAL A N 1
ATOM 1567 C CA . VAL A 1 190 ? 14.936 1.885 -11.082 1.00 95.62 190 VAL A CA 1
ATOM 1568 C C . VAL A 1 190 ? 14.345 1.285 -12.347 1.00 95.62 190 VAL A C 1
ATOM 1570 O O . VAL A 1 190 ? 13.125 1.221 -12.533 1.00 95.62 190 VAL A O 1
ATOM 1573 N N . ALA A 1 191 ? 15.210 0.802 -13.233 1.00 95.94 191 ALA A N 1
ATOM 1574 C CA . ALA A 1 191 ? 14.769 -0.032 -14.337 1.00 95.94 191 ALA A CA 1
ATOM 1575 C C . ALA A 1 191 ? 14.553 -1.466 -13.840 1.00 95.94 191 ALA A C 1
ATOM 1577 O O . ALA A 1 191 ? 15.386 -2.047 -13.146 1.00 95.94 191 ALA A O 1
ATOM 1578 N N . ALA A 1 192 ? 13.483 -2.124 -14.279 1.00 95.19 192 ALA A N 1
ATOM 1579 C CA . ALA A 1 192 ? 13.217 -3.512 -13.918 1.00 95.19 192 ALA A CA 1
ATOM 1580 C C . ALA A 1 192 ? 14.333 -4.470 -14.380 1.00 95.19 192 ALA A C 1
ATOM 1582 O O . ALA A 1 192 ? 14.421 -5.584 -13.874 1.00 95.19 192 ALA A O 1
ATOM 1583 N N . ARG A 1 193 ? 15.186 -4.065 -15.333 1.00 94.44 193 ARG A N 1
ATOM 1584 C CA . ARG A 1 193 ? 16.380 -4.821 -15.755 1.00 94.44 193 ARG A CA 1
ATOM 1585 C C . ARG A 1 193 ? 17.498 -4.821 -14.705 1.00 94.44 193 ARG A C 1
ATOM 1587 O O . ARG A 1 193 ? 18.218 -5.816 -14.596 1.00 94.44 193 ARG A O 1
ATOM 1594 N N . GLU A 1 194 ? 17.627 -3.740 -13.942 1.00 93.88 194 GLU A N 1
ATOM 1595 C CA . GLU A 1 194 ? 18.547 -3.622 -12.799 1.00 93.88 194 GLU A CA 1
ATOM 1596 C C . GLU A 1 194 ? 17.999 -4.405 -11.602 1.00 93.88 194 GLU A C 1
ATOM 1598 O O . GLU A 1 194 ? 18.734 -5.126 -10.929 1.00 93.88 194 GLU A O 1
ATOM 1603 N N . GLY A 1 195 ? 16.676 -4.373 -11.453 1.00 94.62 195 GLY A N 1
ATOM 1604 C CA . GLY A 1 195 ? 15.922 -5.134 -10.471 1.00 94.62 195 GLY A CA 1
ATOM 1605 C C . GLY A 1 195 ? 15.550 -4.309 -9.244 1.00 94.62 195 GLY A C 1
ATOM 1606 O O . GLY A 1 195 ? 16.166 -3.291 -8.943 1.00 94.62 195 GLY A O 1
ATOM 1607 N N . PHE A 1 196 ? 14.502 -4.738 -8.550 1.00 95.81 196 PHE A N 1
ATOM 1608 C CA . PHE A 1 196 ? 13.943 -4.029 -7.398 1.00 95.81 196 PHE A CA 1
ATOM 1609 C C . PHE A 1 196 ? 13.286 -4.999 -6.422 1.00 95.81 196 PHE A C 1
ATOM 1611 O O . PHE A 1 196 ? 12.902 -6.103 -6.806 1.00 95.81 196 PHE A O 1
ATOM 1618 N N . ASP A 1 197 ? 13.155 -4.590 -5.164 1.00 94.81 197 ASP A N 1
ATOM 1619 C CA . ASP A 1 197 ? 12.536 -5.399 -4.119 1.00 94.81 197 ASP A CA 1
ATOM 1620 C C . ASP A 1 197 ? 11.127 -4.877 -3.817 1.00 94.81 197 ASP A C 1
ATOM 1622 O O . ASP A 1 197 ? 10.920 -3.680 -3.702 1.00 94.81 197 ASP A O 1
ATOM 1626 N N . PHE A 1 198 ? 10.157 -5.770 -3.640 1.00 94.31 198 PHE A N 1
ATOM 1627 C CA . PHE A 1 198 ? 8.827 -5.428 -3.138 1.00 94.31 198 PHE A CA 1
ATOM 1628 C C . PHE A 1 198 ? 8.286 -6.576 -2.284 1.00 94.31 198 PHE A C 1
ATOM 1630 O O . PHE A 1 198 ? 8.358 -7.742 -2.681 1.00 94.31 198 PHE A O 1
ATOM 1637 N N . LEU A 1 199 ? 7.777 -6.268 -1.086 1.00 91.12 199 LEU A N 1
ATOM 1638 C CA . LEU A 1 199 ? 7.238 -7.249 -0.127 1.00 91.12 199 LEU A CA 1
ATOM 1639 C C . LEU A 1 199 ? 8.169 -8.447 0.142 1.00 91.12 199 LEU A C 1
ATOM 1641 O O . LEU A 1 199 ? 7.734 -9.592 0.277 1.00 91.12 199 LEU A O 1
ATOM 1645 N N . GLY A 1 200 ? 9.479 -8.187 0.209 1.00 90.88 200 GLY A N 1
ATOM 1646 C CA . GLY A 1 200 ? 10.491 -9.212 0.475 1.00 90.88 200 GLY A CA 1
ATOM 1647 C C . GLY A 1 200 ? 10.829 -10.115 -0.716 1.00 90.88 200 GLY A C 1
ATOM 1648 O O . GLY A 1 200 ? 11.540 -11.107 -0.526 1.00 90.88 200 GLY A O 1
ATOM 1649 N N . VAL A 1 201 ? 10.363 -9.777 -1.919 1.00 95.06 201 VAL A N 1
ATOM 1650 C CA . VAL A 1 201 ? 10.661 -10.464 -3.180 1.00 95.06 201 VAL A CA 1
ATOM 1651 C C . VAL A 1 201 ? 11.435 -9.524 -4.096 1.00 95.06 201 VAL A C 1
ATOM 1653 O O . VAL A 1 201 ? 11.050 -8.375 -4.263 1.00 95.06 201 VAL A O 1
ATOM 1656 N N . HIS A 1 202 ? 12.511 -10.022 -4.692 1.00 96.69 202 HIS A N 1
ATOM 1657 C CA . HIS A 1 202 ? 13.269 -9.332 -5.723 1.00 96.69 202 HIS A CA 1
ATOM 1658 C C . HIS A 1 202 ? 12.679 -9.634 -7.099 1.00 96.69 202 HIS A C 1
ATOM 1660 O O . HIS A 1 202 ? 12.395 -10.794 -7.406 1.00 96.69 202 HIS A O 1
ATOM 1666 N N . PHE A 1 203 ? 12.539 -8.613 -7.937 1.00 97.12 203 PHE A N 1
ATOM 1667 C CA . PHE A 1 203 ? 12.034 -8.689 -9.302 1.00 97.12 203 PHE A CA 1
ATOM 1668 C C . PHE A 1 203 ? 13.111 -8.230 -10.266 1.00 97.12 203 PHE A C 1
ATOM 1670 O O . PHE A 1 203 ? 13.708 -7.176 -10.067 1.00 97.12 203 PHE A O 1
ATOM 1677 N N . ARG A 1 204 ? 13.319 -8.983 -11.348 1.00 96.75 204 ARG A N 1
ATOM 1678 C CA . ARG A 1 204 ? 14.237 -8.574 -12.411 1.00 96.75 204 ARG A CA 1
ATOM 1679 C C . ARG A 1 204 ? 13.759 -9.045 -13.777 1.00 96.75 204 ARG A C 1
ATOM 1681 O O . ARG A 1 204 ? 13.457 -10.222 -13.979 1.00 96.75 204 ARG A O 1
ATOM 1688 N N . LYS A 1 205 ? 13.697 -8.118 -14.729 1.00 95.88 205 LYS A N 1
ATOM 1689 C CA . LYS A 1 205 ? 13.392 -8.384 -16.134 1.00 95.88 205 LYS A CA 1
ATOM 1690 C C . LYS A 1 205 ? 14.664 -8.825 -16.843 1.00 95.88 205 LYS A C 1
ATOM 1692 O O . LYS A 1 205 ? 15.629 -8.068 -16.901 1.00 95.88 205 LYS A O 1
ATOM 1697 N N . GLN A 1 206 ? 14.662 -10.041 -17.373 1.00 94.25 206 GLN A N 1
ATOM 1698 C CA . GLN A 1 206 ? 15.809 -10.619 -18.075 1.00 94.25 206 GLN A CA 1
ATOM 1699 C C . GLN A 1 206 ? 15.343 -11.346 -19.343 1.00 94.25 206 GLN A C 1
ATOM 1701 O O . GLN A 1 206 ? 14.189 -11.792 -19.386 1.00 94.25 206 GLN A O 1
ATOM 1706 N N . PRO A 1 207 ? 16.209 -11.476 -20.364 1.00 92.31 207 PRO A N 1
ATOM 1707 C CA . PRO A 1 207 ? 15.942 -12.329 -21.514 1.00 92.31 207 PRO A CA 1
ATOM 1708 C C . PRO A 1 207 ? 15.641 -13.765 -21.083 1.00 92.31 207 PRO A C 1
ATOM 1710 O O . PRO A 1 207 ? 16.186 -14.265 -20.096 1.00 92.31 207 PRO A O 1
ATOM 1713 N N . THR A 1 208 ? 14.759 -14.438 -21.813 1.00 90.31 208 THR A N 1
ATOM 1714 C CA . THR A 1 208 ? 14.481 -15.848 -21.551 1.00 90.31 208 THR A CA 1
ATOM 1715 C C . THR A 1 208 ? 15.631 -16.715 -22.051 1.00 90.31 208 THR A C 1
ATOM 1717 O O . THR A 1 208 ? 16.239 -16.423 -23.075 1.00 90.31 208 THR A O 1
ATOM 1720 N N . ARG A 1 209 ? 15.902 -17.834 -21.366 1.00 83.19 209 ARG A N 1
ATOM 1721 C CA . ARG A 1 209 ? 16.955 -18.780 -21.787 1.00 83.19 209 ARG A CA 1
ATOM 1722 C C . ARG A 1 209 ? 16.712 -19.402 -23.169 1.00 83.19 209 ARG A C 1
ATOM 1724 O O . ARG A 1 209 ? 17.661 -19.849 -23.791 1.00 83.19 209 ARG A O 1
ATOM 1731 N N . ARG A 1 210 ? 15.449 -19.484 -23.606 1.00 84.56 210 ARG A N 1
ATOM 1732 C CA . ARG A 1 210 ? 15.051 -20.114 -24.878 1.00 84.56 210 ARG A CA 1
ATOM 1733 C C . ARG A 1 210 ? 15.073 -19.143 -26.058 1.00 84.56 210 ARG A C 1
ATOM 1735 O O . ARG A 1 210 ? 15.327 -19.570 -27.172 1.00 84.56 210 ARG A O 1
ATOM 1742 N N . ASP A 1 211 ? 14.778 -17.870 -25.811 1.00 85.88 211 ASP A N 1
ATOM 1743 C CA . ASP A 1 211 ? 14.701 -16.831 -26.836 1.00 85.88 211 ASP A CA 1
ATOM 1744 C C . ASP A 1 211 ? 15.246 -15.509 -26.260 1.00 85.88 211 ASP A C 1
ATOM 1746 O O . ASP A 1 211 ? 14.576 -14.884 -25.423 1.00 85.88 211 ASP A O 1
ATOM 1750 N N . PRO A 1 212 ? 16.448 -15.073 -26.687 1.00 83.88 212 PRO A N 1
ATOM 1751 C CA . PRO A 1 212 ? 17.053 -13.818 -26.249 1.00 83.88 212 PRO A CA 1
ATOM 1752 C C . PRO A 1 212 ? 16.258 -12.560 -26.629 1.00 83.88 212 PRO A C 1
ATOM 1754 O O . PRO A 1 212 ? 16.429 -11.524 -25.986 1.00 83.88 212 PRO A O 1
ATOM 1757 N N . GLN A 1 213 ? 15.376 -12.623 -27.635 1.00 83.75 213 GLN A N 1
ATOM 1758 C CA . GLN A 1 213 ? 14.531 -11.487 -28.021 1.00 83.75 213 GLN A CA 1
ATOM 1759 C C . GLN A 1 213 ? 13.317 -11.320 -27.100 1.00 83.75 213 GLN A C 1
ATOM 1761 O O . GLN A 1 213 ? 12.751 -10.229 -26.992 1.00 83.75 213 GLN A O 1
ATOM 1766 N N . ARG A 1 214 ? 12.926 -12.376 -26.378 1.00 88.25 214 ARG A N 1
ATOM 1767 C CA . ARG A 1 214 ? 11.840 -12.323 -25.394 1.00 88.25 214 ARG A CA 1
ATOM 1768 C C . ARG A 1 214 ? 12.402 -12.080 -24.006 1.00 88.25 214 ARG A C 1
ATOM 1770 O O . ARG A 1 214 ? 13.315 -12.761 -23.556 1.00 88.25 214 ARG A O 1
ATOM 1777 N N . SER A 1 215 ? 11.812 -11.132 -23.287 1.00 91.12 215 SER A N 1
ATOM 1778 C CA . SER A 1 215 ? 12.153 -10.848 -21.892 1.00 91.12 215 SER A CA 1
ATOM 1779 C C . SER A 1 215 ? 11.003 -11.203 -20.963 1.00 91.12 215 SER A C 1
ATOM 1781 O O . SER A 1 215 ? 9.840 -10.979 -21.291 1.00 91.12 215 SER A O 1
ATOM 1783 N N . PHE A 1 216 ? 11.334 -11.704 -19.776 1.00 93.94 216 PHE A N 1
ATOM 1784 C CA . PHE A 1 216 ? 10.374 -12.083 -18.746 1.00 93.94 216 PHE A CA 1
ATOM 1785 C C . PHE A 1 216 ? 10.770 -11.509 -17.382 1.00 93.94 216 PHE A C 1
ATOM 1787 O O . PHE A 1 216 ? 11.952 -11.308 -17.098 1.00 93.94 216 PHE A O 1
ATOM 1794 N N . CYS A 1 217 ? 9.781 -11.230 -16.530 1.00 95.62 217 CYS A N 1
ATOM 1795 C CA . CYS A 1 217 ? 10.019 -10.812 -15.151 1.00 95.62 217 CYS A CA 1
ATOM 1796 C C . CYS A 1 217 ? 10.176 -12.028 -14.227 1.00 95.62 217 CYS A C 1
ATOM 1798 O O . CYS A 1 217 ? 9.200 -12.681 -13.832 1.00 95.62 217 CYS A O 1
ATOM 1800 N N . TYR A 1 218 ? 11.422 -12.314 -13.866 1.00 94.50 218 TYR A N 1
ATOM 1801 C CA . TYR A 1 218 ? 11.763 -13.312 -12.862 1.00 94.50 218 TYR A CA 1
ATOM 1802 C C . TYR A 1 218 ? 11.635 -12.718 -11.461 1.00 94.50 218 TYR A C 1
ATOM 1804 O O . TYR A 1 218 ? 11.851 -11.521 -11.262 1.00 94.50 218 TYR A O 1
ATOM 1812 N N . CYS A 1 219 ? 11.288 -13.563 -10.491 1.00 94.62 219 CYS A N 1
ATOM 1813 C CA . CYS A 1 219 ? 11.216 -13.168 -9.093 1.00 94.62 219 CYS A CA 1
ATOM 1814 C C . CYS A 1 219 ? 11.784 -14.248 -8.169 1.00 94.62 219 CYS A C 1
ATOM 1816 O O . CYS A 1 219 ? 11.604 -15.439 -8.427 1.00 94.62 219 CYS A O 1
ATOM 1818 N N . TRP A 1 220 ? 12.424 -13.838 -7.080 1.00 94.62 220 TRP A N 1
ATOM 1819 C CA . TRP A 1 220 ? 12.951 -14.723 -6.035 1.00 94.62 220 TRP A CA 1
ATOM 1820 C C . TRP A 1 220 ? 12.984 -13.982 -4.690 1.00 94.62 220 TRP A C 1
ATOM 1822 O O . TRP A 1 220 ? 12.842 -12.761 -4.674 1.00 94.62 220 TRP A O 1
ATOM 1832 N N . PRO A 1 221 ? 13.135 -14.665 -3.542 1.00 94.06 221 PRO A N 1
ATOM 1833 C CA . PRO A 1 221 ? 13.230 -13.986 -2.251 1.00 94.06 221 PRO A CA 1
ATOM 1834 C C . PRO A 1 221 ? 14.371 -12.961 -2.228 1.00 94.06 221 PRO A C 1
ATOM 1836 O O . PRO A 1 221 ? 15.480 -13.251 -2.680 1.00 94.06 221 PRO A O 1
ATOM 1839 N N . SER A 1 222 ? 14.119 -11.766 -1.692 1.00 93.06 222 SER A N 1
ATOM 1840 C CA . SER A 1 222 ? 15.153 -10.732 -1.615 1.00 93.06 222 SER A CA 1
ATOM 1841 C C . SER A 1 222 ? 16.306 -11.158 -0.704 1.00 93.06 222 SER A C 1
ATOM 1843 O O . SER A 1 222 ? 16.144 -11.988 0.198 1.00 93.06 222 SER A O 1
ATOM 1845 N N . ARG A 1 223 ? 17.487 -10.553 -0.893 1.00 88.81 223 ARG A N 1
ATOM 1846 C CA . ARG A 1 223 ? 18.667 -10.837 -0.052 1.00 88.81 223 ARG A CA 1
ATOM 1847 C C . ARG A 1 223 ? 18.368 -10.620 1.432 1.00 88.81 223 ARG A C 1
ATOM 1849 O O . ARG A 1 223 ? 18.773 -11.426 2.264 1.00 88.81 223 ARG A O 1
ATOM 1856 N N . ARG A 1 224 ? 17.598 -9.574 1.754 1.00 88.56 224 ARG A N 1
ATOM 1857 C CA . ARG A 1 224 ? 17.161 -9.267 3.123 1.00 88.56 224 ARG A CA 1
ATOM 1858 C C . ARG A 1 224 ? 16.238 -10.349 3.686 1.00 88.56 224 ARG A C 1
ATOM 1860 O O . ARG A 1 224 ? 16.402 -10.739 4.839 1.00 88.56 224 ARG A O 1
ATOM 1867 N N . SER A 1 225 ? 15.295 -10.853 2.890 1.00 85.69 225 SER A N 1
ATOM 1868 C CA . SER A 1 225 ? 14.421 -11.962 3.296 1.00 85.69 225 SER A CA 1
ATOM 1869 C C . SER A 1 225 ? 15.217 -13.244 3.537 1.00 85.69 225 SER A C 1
ATOM 1871 O O . SER A 1 225 ? 15.030 -13.894 4.563 1.00 85.69 225 SER A O 1
ATOM 1873 N N . MET A 1 226 ? 16.158 -13.568 2.647 1.00 90.88 226 MET A N 1
ATOM 1874 C CA . MET A 1 226 ? 17.044 -14.727 2.799 1.00 90.88 226 MET A CA 1
ATOM 1875 C C . MET A 1 226 ? 17.946 -14.609 4.029 1.00 90.88 226 MET A C 1
ATOM 1877 O O . MET A 1 226 ? 18.159 -15.598 4.727 1.00 90.88 226 MET A O 1
ATOM 1881 N N . GLN A 1 227 ? 18.460 -13.411 4.326 1.00 88.94 227 GLN A N 1
ATOM 1882 C CA . GLN A 1 227 ? 19.245 -13.174 5.536 1.00 88.94 227 GLN A CA 1
ATOM 1883 C C . GLN A 1 227 ? 18.407 -13.413 6.793 1.00 88.94 227 GLN A C 1
ATOM 1885 O O . GLN A 1 227 ? 18.805 -14.206 7.632 1.00 88.94 227 GLN A O 1
ATOM 1890 N N . ARG A 1 228 ? 17.195 -12.848 6.865 1.00 88.69 228 ARG A N 1
ATOM 1891 C CA . ARG A 1 228 ? 16.286 -13.060 8.005 1.00 88.69 228 ARG A CA 1
ATOM 1892 C C . ARG A 1 228 ? 15.960 -14.533 8.247 1.00 88.69 228 ARG A C 1
ATOM 1894 O O . ARG A 1 228 ? 15.804 -14.936 9.395 1.00 88.69 228 ARG A O 1
ATOM 1901 N N . ILE A 1 229 ? 15.807 -15.328 7.186 1.00 88.56 229 ILE A N 1
ATOM 1902 C CA . ILE A 1 229 ? 15.585 -16.775 7.316 1.00 88.56 229 ILE A CA 1
ATOM 1903 C C . ILE A 1 229 ? 16.834 -17.443 7.898 1.00 88.56 229 ILE A C 1
ATOM 1905 O O . ILE A 1 229 ? 16.710 -18.205 8.852 1.00 88.56 229 ILE A O 1
ATOM 1909 N N . ARG A 1 230 ? 18.026 -17.120 7.380 1.00 89.88 230 ARG A N 1
ATOM 1910 C CA . ARG A 1 230 ? 19.297 -17.642 7.905 1.00 89.88 230 ARG A CA 1
ATOM 1911 C C . ARG A 1 230 ? 19.504 -17.285 9.376 1.00 89.88 230 ARG A C 1
ATOM 1913 O O . ARG A 1 230 ? 19.820 -18.172 10.159 1.00 89.88 230 ARG A O 1
ATOM 1920 N N . ASP A 1 231 ? 19.246 -16.036 9.757 1.00 91.06 231 ASP A N 1
ATOM 1921 C CA . ASP A 1 231 ? 19.377 -15.570 11.142 1.00 91.06 231 ASP A CA 1
ATOM 1922 C C . ASP A 1 231 ? 18.425 -16.329 12.081 1.00 91.06 231 ASP A C 1
ATOM 1924 O O . ASP A 1 231 ? 18.817 -16.741 13.170 1.00 91.06 231 ASP A O 1
ATOM 1928 N N . LYS A 1 232 ? 17.182 -16.579 11.642 1.00 89.25 232 LYS A N 1
ATOM 1929 C CA . LYS A 1 232 ? 16.209 -17.374 12.408 1.00 89.25 232 LYS A CA 1
ATOM 1930 C C . LYS A 1 232 ? 16.635 -18.827 12.572 1.00 89.25 232 LYS A C 1
ATOM 1932 O O . LYS A 1 232 ? 16.513 -19.363 13.666 1.00 89.25 232 LYS A O 1
ATOM 1937 N N . VAL A 1 233 ? 17.107 -19.462 11.499 1.00 90.62 233 VAL A N 1
ATOM 1938 C CA . VAL A 1 233 ? 17.593 -20.849 11.553 1.00 90.62 233 VAL A CA 1
ATOM 1939 C C . VAL A 1 233 ? 18.781 -20.945 12.503 1.00 90.62 233 VAL A C 1
ATOM 1941 O O . VAL A 1 233 ? 18.795 -21.821 13.362 1.00 90.62 233 VAL A O 1
ATOM 1944 N N . LYS A 1 234 ? 19.723 -20.000 12.415 1.00 90.12 234 LYS A N 1
ATOM 1945 C CA . LYS A 1 234 ? 20.876 -19.935 13.312 1.00 90.12 234 LYS A CA 1
ATOM 1946 C C . LYS A 1 234 ? 20.448 -19.814 14.778 1.00 90.12 234 LYS A C 1
ATOM 1948 O O . LYS A 1 234 ? 20.870 -20.618 15.592 1.00 90.12 234 LYS A O 1
ATOM 1953 N N . ALA A 1 235 ? 19.516 -18.913 15.091 1.00 90.44 235 ALA A N 1
ATOM 1954 C CA . ALA A 1 235 ? 19.002 -18.750 16.453 1.00 90.44 235 ALA A CA 1
ATOM 1955 C C . ALA A 1 235 ? 18.294 -20.000 17.016 1.00 90.44 235 ALA A C 1
ATOM 1957 O O . ALA A 1 235 ? 18.275 -20.193 18.228 1.00 90.44 235 ALA A O 1
ATOM 1958 N N . ILE A 1 236 ? 17.679 -20.828 16.164 1.00 90.25 236 ILE A N 1
ATOM 1959 C CA . ILE A 1 236 ? 17.064 -22.098 16.585 1.00 90.25 236 ILE A CA 1
ATOM 1960 C C . ILE A 1 236 ? 18.143 -23.153 16.842 1.00 90.25 236 ILE A C 1
ATOM 1962 O O . ILE A 1 236 ? 18.074 -23.858 17.843 1.00 90.25 236 ILE A O 1
ATOM 1966 N N . LEU A 1 237 ? 19.137 -23.251 15.957 1.00 84.81 237 LEU A N 1
ATOM 1967 C CA . LEU A 1 237 ? 20.232 -24.211 16.096 1.00 84.81 237 LEU A CA 1
ATOM 1968 C C . LEU A 1 237 ? 21.101 -23.903 17.320 1.00 84.81 237 LEU A C 1
ATOM 1970 O O . LEU A 1 237 ? 21.374 -24.809 18.098 1.00 84.81 237 LEU A O 1
ATOM 1974 N N . ASP A 1 238 ? 21.434 -22.631 17.547 1.00 80.44 238 ASP A N 1
ATOM 1975 C CA . ASP A 1 238 ? 22.228 -22.188 18.700 1.00 80.44 238 ASP A CA 1
ATOM 1976 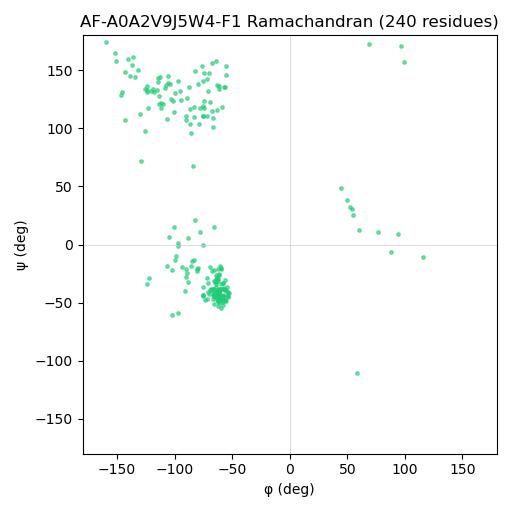C C . ASP A 1 238 ? 21.503 -22.450 20.040 1.00 80.44 238 ASP A C 1
ATOM 1978 O O . ASP A 1 238 ? 22.146 -22.637 21.066 1.00 80.44 238 ASP A O 1
ATOM 1982 N N . ARG A 1 239 ? 20.160 -22.506 20.048 1.00 62.31 239 ARG A N 1
ATOM 1983 C CA . ARG A 1 239 ? 19.351 -22.849 21.237 1.00 62.31 239 ARG A CA 1
ATOM 1984 C C . ARG A 1 239 ? 19.252 -24.346 21.521 1.00 62.31 239 ARG A C 1
ATOM 1986 O O . ARG A 1 239 ? 18.929 -24.700 22.645 1.00 62.31 239 ARG A O 1
ATOM 1993 N N . ASN A 1 240 ? 19.488 -25.194 20.521 1.00 58.56 240 ASN A N 1
ATOM 1994 C CA . ASN A 1 240 ? 19.427 -26.654 20.648 1.00 58.56 240 ASN A CA 1
ATOM 1995 C C . ASN A 1 240 ? 20.814 -27.286 20.882 1.00 58.56 240 ASN A C 1
ATOM 1997 O O . ASN A 1 240 ? 20.919 -28.508 20.933 1.00 58.56 240 ASN A O 1
ATOM 2001 N N . MET A 1 241 ? 21.873 -26.473 20.963 1.00 53.16 241 MET A N 1
ATOM 2002 C CA . MET A 1 241 ? 23.243 -26.895 21.291 1.00 53.16 241 MET A CA 1
ATOM 2003 C C . MET A 1 241 ? 23.632 -26.608 22.759 1.00 53.16 241 MET A C 1
ATOM 2005 O O . MET A 1 241 ? 24.814 -26.661 23.096 1.00 53.16 241 MET A O 1
ATOM 2009 N N . 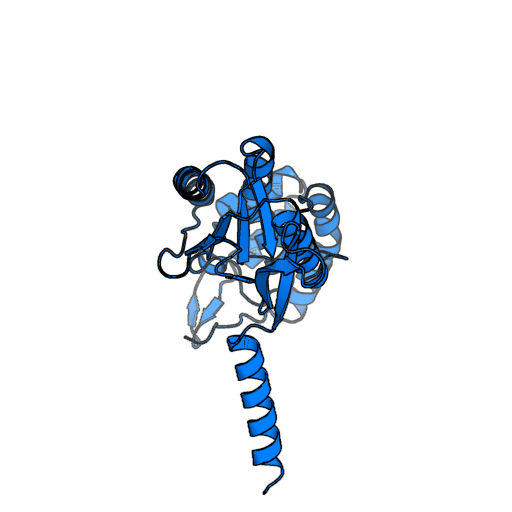LEU A 1 242 ? 22.648 -26.317 23.619 1.00 44.31 242 LEU A N 1
ATOM 2010 C CA . LEU A 1 242 ? 22.737 -26.245 25.085 1.00 44.31 242 LEU A CA 1
ATOM 2011 C C . LEU A 1 242 ? 21.758 -27.258 25.684 1.00 44.31 242 LEU A C 1
ATOM 2013 O O . LEU A 1 242 ? 22.096 -27.826 26.743 1.00 44.31 242 LEU A O 1
#